Protein AF-0000000083105717 (afdb_homodimer)

Nearest PDB structures (foldseek):
  1i4d-assembly1_B  TM=2.251E-01  e=7.134E+00  Homo sapiens
  1i4d-assembly1_B  TM=2.251E-01  e=9.105E+00  Homo sapiens

Secondary structure (DSSP, 8-state):
-HHHHHHHHHHHHHHHHHH-HHHHHHHHHHHHHHHHHHHHHTTSSPPPPTTHHHHHHHHHHHHHHHHHHHHHHHHHHTTT---HHHHHHHHHHHHHHHHHHHHHHHHHHSPPPTTHHHHHHHHHHHHHHHHHHHHHHHHHHHHHHHHH-/-HHHHHHHHHHHHHHHHHH-HHHHHHHHHHHHHHHHHHHHHTTSSPPPPTTHHHHHHHHHHHHHHHHHHHHHHHHHHTTT---HHHHHHHHHHHHHHHHHHHHHHHHHHSPPPTTHHHHHHHHHHHHHHHHHHHHHHHHHHHHHHHHH-

pLDDT: mean 83.86, std 14.13, range [40.61, 95.86]

InterPro domains:
  IPR046716 Protein of unknown function DUF6608 [PF20312] (15-146)

Structure (mmCIF, N/CA/C/O backbone):
data_AF-0000000083105717-model_v1
#
loop_
_entity.id
_entity.type
_entity.pdbx_description
1 polymer 'Uncharacterized protein'
#
loop_
_atom_site.group_PDB
_atom_site.id
_atom_site.type_symbol
_atom_site.label_atom_id
_atom_site.label_alt_id
_atom_site.label_comp_id
_atom_site.label_asym_id
_atom_site.label_entity_id
_atom_site.label_seq_id
_atom_site.pdbx_PDB_ins_code
_atom_site.Cartn_x
_atom_site.Cartn_y
_atom_site.Cartn_z
_atom_site.occupancy
_atom_site.B_iso_or_equiv
_atom_site.auth_seq_id
_atom_site.auth_comp_id
_atom_site.auth_asym_id
_atom_site.auth_atom_id
_atom_site.pdbx_PDB_model_num
ATOM 1 N N . MET A 1 1 ? 2.786 10.386 30.952 1 41.55 1 MET A N 1
ATOM 2 C CA . MET A 1 1 ? 3.332 11.322 29.973 1 41.55 1 MET A CA 1
ATOM 3 C C . MET A 1 1 ? 3.579 10.629 28.637 1 41.55 1 MET A C 1
ATOM 5 O O . MET A 1 1 ? 3.303 11.196 27.579 1 41.55 1 MET A O 1
ATOM 9 N N . LYS A 1 2 ? 4.146 9.394 28.542 1 57.13 2 LYS A N 1
ATOM 10 C CA . LYS A 1 2 ? 4.446 8.641 27.328 1 57.13 2 LYS A CA 1
ATOM 11 C C . LYS A 1 2 ? 3.166 8.204 26.621 1 57.13 2 LYS A C 1
ATOM 13 O O . LYS A 1 2 ? 3.098 8.207 25.39 1 57.13 2 LYS A O 1
ATOM 18 N N . THR A 1 3 ? 2.146 7.853 27.347 1 52.1 3 THR A N 1
ATOM 19 C CA . THR A 1 3 ? 0.88 7.398 26.783 1 52.1 3 THR A CA 1
ATOM 20 C C . THR A 1 3 ? 0.18 8.532 26.039 1 52.1 3 THR A C 1
ATOM 22 O O . THR A 1 3 ? -0.47 8.302 25.016 1 52.1 3 THR A O 1
ATOM 25 N N . ASN A 1 4 ? 0.373 9.703 26.508 1 50.95 4 ASN A N 1
ATOM 26 C CA . ASN A 1 4 ? -0.272 10.863 25.902 1 50.95 4 ASN A CA 1
ATOM 27 C C . ASN A 1 4 ? 0.374 11.232 24.57 1 50.95 4 ASN A C 1
ATOM 29 O O . ASN A 1 4 ? -0.315 11.635 23.632 1 50.95 4 ASN A O 1
ATOM 33 N N . LYS A 1 5 ? 1.662 11.149 24.42 1 54.7 5 LYS A N 1
ATOM 34 C CA . LYS A 1 5 ? 2.363 11.451 23.175 1 54.7 5 LYS A CA 1
ATOM 35 C C . LYS A 1 5 ? 2.027 10.429 22.093 1 54.7 5 LYS A C 1
ATOM 37 O O . LYS A 1 5 ? 1.848 10.788 20.927 1 54.7 5 LYS A O 1
ATOM 42 N N . PHE A 1 6 ? 1.885 9.194 22.601 1 50.51 6 PHE A N 1
ATOM 43 C CA . PHE A 1 6 ? 1.488 8.145 21.668 1 50.51 6 PHE A CA 1
ATOM 44 C C . PHE A 1 6 ? 0.062 8.368 21.178 1 50.51 6 PHE A C 1
ATOM 46 O O . PHE A 1 6 ? -0.229 8.179 19.995 1 50.51 6 PHE A O 1
ATOM 53 N N . LYS A 1 7 ? -0.757 8.709 22.053 1 51.75 7 LYS A N 1
ATOM 54 C CA . LYS A 1 7 ? -2.147 9.003 21.72 1 51.75 7 LYS A CA 1
ATOM 55 C C . LYS A 1 7 ? -2.246 10.203 20.783 1 51.75 7 LYS A C 1
ATOM 57 O O . LYS A 1 7 ? -3.037 10.195 19.837 1 51.75 7 LYS A O 1
ATOM 62 N N . GLY A 1 8 ? -1.427 11.139 21.018 1 49.29 8 GLY A N 1
ATOM 63 C CA . GLY A 1 8 ? -1.399 12.301 20.144 1 49.29 8 GLY A CA 1
ATOM 64 C C . GLY A 1 8 ? -0.922 11.981 18.74 1 49.29 8 GLY A C 1
ATOM 65 O O . GLY A 1 8 ? -1.483 12.476 17.761 1 49.29 8 GLY A O 1
ATOM 66 N N . LYS A 1 9 ? 0.076 11.23 18.685 1 53.67 9 LYS A N 1
ATOM 67 C CA . LYS A 1 9 ? 0.629 10.82 17.397 1 53.67 9 LYS A CA 1
ATOM 68 C C . LYS A 1 9 ? -0.365 9.962 16.62 1 53.67 9 LYS A C 1
ATOM 70 O O . LYS A 1 9 ? -0.522 10.127 15.409 1 53.67 9 LYS A O 1
ATOM 75 N N . VAL A 1 10 ? -1.046 9.032 17.253 1 47.99 10 VAL A N 1
ATOM 76 C CA . VAL A 1 10 ? -2.095 8.216 16.651 1 47.99 10 VAL A CA 1
ATOM 77 C C . VAL A 1 10 ? -3.256 9.107 16.213 1 47.99 10 VAL A C 1
ATOM 79 O O . VAL A 1 10 ? -3.814 8.922 15.129 1 47.99 10 VAL A O 1
ATOM 82 N N . GLU A 1 11 ? -3.568 9.984 17.038 1 50.38 11 GLU A N 1
ATOM 83 C CA . GLU A 1 11 ? -4.648 10.906 16.702 1 50.38 11 GLU A CA 1
ATOM 84 C C . GLU A 1 11 ? -4.285 11.766 15.495 1 50.38 11 GLU A C 1
ATOM 86 O O . GLU A 1 11 ? -5.118 11.992 14.614 1 50.38 11 GLU A O 1
ATOM 91 N N . LYS A 1 12 ? -3.132 12.336 15.446 1 52.56 12 LYS A N 1
ATOM 92 C CA . LYS A 1 12 ? -2.687 13.123 14.3 1 52.56 12 LYS A CA 1
ATOM 93 C C . LYS A 1 12 ? -2.583 12.259 13.046 1 52.56 12 LYS A C 1
ATOM 95 O O . LYS A 1 12 ? -2.973 12.685 11.958 1 52.56 12 LYS A O 1
ATOM 100 N N . LEU A 1 13 ? -2.17 11.103 13.251 1 49.97 13 LEU A N 1
ATOM 101 C CA . LEU A 1 13 ? -2.121 10.133 12.162 1 49.97 13 LEU A CA 1
ATOM 102 C C . LEU A 1 13 ? -3.521 9.839 11.633 1 49.97 13 LEU A C 1
ATOM 104 O O . LEU A 1 13 ? -3.738 9.813 10.419 1 49.97 13 LEU A O 1
ATOM 108 N N . TYR A 1 14 ? -4.372 9.544 12.557 1 45.83 14 TYR A N 1
ATOM 109 C CA . TYR A 1 14 ? -5.771 9.289 12.233 1 45.83 14 TYR A CA 1
ATOM 110 C C . TYR A 1 14 ? -6.379 10.464 11.476 1 45.83 14 TYR A C 1
ATOM 112 O O . TYR A 1 14 ? -7.075 10.272 10.476 1 45.83 14 TYR A O 1
ATOM 120 N N . SER A 1 15 ? -6.195 11.639 11.964 1 50.68 15 SER A N 1
ATOM 121 C CA . SER A 1 15 ? -6.742 12.816 11.296 1 50.68 15 SER A CA 1
ATOM 122 C C . SER A 1 15 ? -6.176 12.966 9.888 1 50.68 15 SER A C 1
ATOM 124 O O . SER A 1 15 ? -6.903 13.313 8.955 1 50.68 15 SER A O 1
ATOM 126 N N . LYS A 1 16 ? -4.933 12.727 9.791 1 51.04 16 LYS A N 1
ATOM 127 C CA . LYS A 1 16 ? -4.251 12.855 8.507 1 51.04 16 LYS A CA 1
ATOM 128 C C . LYS A 1 16 ? -4.687 11.757 7.541 1 51.04 16 LYS A C 1
ATOM 130 O O . LYS A 1 16 ? -4.901 12.015 6.355 1 51.04 16 LYS A O 1
ATOM 135 N N . ILE A 1 17 ? -4.807 10.54 8.099 1 49.74 17 ILE A N 1
ATOM 136 C CA . ILE A 1 17 ? -5.286 9.394 7.333 1 49.74 17 ILE A CA 1
ATOM 137 C C . ILE A 1 17 ? -6.669 9.698 6.762 1 49.74 17 ILE A C 1
ATOM 139 O O . ILE A 1 17 ? -6.931 9.44 5.585 1 49.74 17 ILE A O 1
ATOM 143 N N . LEU A 1 18 ? -7.489 10.244 7.661 1 51.11 18 LEU A N 1
ATOM 144 C CA . LEU A 1 18 ? -8.871 10.477 7.256 1 51.11 18 LEU A CA 1
ATOM 145 C C . LEU A 1 18 ? -8.963 11.653 6.289 1 51.11 18 LEU A C 1
ATOM 147 O O . LEU A 1 18 ? -9.831 11.677 5.415 1 51.11 18 LEU A O 1
ATOM 151 N N . SER A 1 19 ? -7.936 12.501 6.477 1 59.55 19 SER A N 1
ATOM 152 C CA . SER A 1 19 ? -8.092 13.667 5.614 1 59.55 19 SER A CA 1
ATOM 153 C C . SER A 1 19 ? -7.597 13.379 4.201 1 59.55 19 SER A C 1
ATOM 155 O O . SER A 1 19 ? -8.084 13.969 3.234 1 59.55 19 SER A O 1
ATOM 157 N N . ASN A 1 20 ? -6.819 12.259 4.038 1 78.21 20 ASN A N 1
ATOM 158 C CA . ASN A 1 20 ? -6.452 11.924 2.666 1 78.21 20 ASN A CA 1
ATOM 159 C C . ASN A 1 20 ? -6.864 10.5 2.307 1 78.21 20 ASN A C 1
ATOM 161 O O . ASN A 1 20 ? -6.176 9.541 2.662 1 78.21 20 ASN A O 1
ATOM 165 N N . LYS A 1 21 ? -7.956 10.319 1.753 1 81.99 21 LYS A N 1
ATOM 166 C CA . LYS A 1 21 ? -8.618 9.061 1.42 1 81.99 21 LYS A CA 1
ATOM 167 C C . LYS A 1 21 ? -7.692 8.148 0.622 1 81.99 21 LYS A C 1
ATOM 169 O O . LYS A 1 21 ? -7.666 6.935 0.844 1 81.99 21 LYS A O 1
ATOM 174 N N . LEU A 1 22 ? -6.927 8.722 -0.198 1 86.76 22 LEU A N 1
ATOM 175 C CA . LEU A 1 22 ? -6.002 7.93 -1.001 1 86.76 22 LEU A CA 1
ATOM 176 C C . LEU A 1 22 ? -4.902 7.33 -0.131 1 86.76 22 LEU A C 1
ATOM 178 O O . LEU A 1 22 ? -4.498 6.184 -0.337 1 86.76 22 LEU A O 1
ATOM 182 N N . ILE A 1 23 ? -4.486 8.066 0.837 1 88.49 23 ILE A N 1
ATOM 183 C CA . ILE A 1 23 ? -3.467 7.592 1.768 1 88.49 23 ILE A CA 1
ATOM 184 C C . ILE A 1 23 ? -4.017 6.427 2.586 1 88.49 23 ILE A C 1
ATOM 186 O O . ILE A 1 23 ? -3.325 5.428 2.8 1 88.49 23 ILE A O 1
ATOM 190 N N . THR A 1 24 ? -5.235 6.533 2.975 1 88.08 24 THR A N 1
ATOM 191 C CA . THR A 1 24 ? -5.859 5.468 3.753 1 88.08 24 THR A CA 1
ATOM 192 C C . THR A 1 24 ? -5.948 4.182 2.936 1 88.08 24 THR A C 1
ATOM 194 O O . THR A 1 24 ? -5.697 3.092 3.454 1 88.08 24 THR A O 1
ATOM 197 N N . VAL A 1 25 ? -6.229 4.334 1.703 1 93.45 25 VAL A N 1
ATOM 198 C CA . VAL A 1 25 ? -6.29 3.18 0.813 1 93.45 25 VAL A CA 1
ATOM 199 C C . VAL A 1 25 ? -4.921 2.508 0.744 1 93.45 25 VAL A C 1
ATOM 201 O O . VAL A 1 25 ? -4.819 1.282 0.833 1 93.45 25 VAL A O 1
ATOM 204 N N . CYS A 1 26 ? -3.942 3.27 0.645 1 93.58 26 CYS A N 1
ATOM 205 C CA . CYS A 1 26 ? -2.59 2.734 0.536 1 93.58 26 CYS A CA 1
ATOM 206 C C . CYS A 1 26 ? -2.186 2.01 1.814 1 93.58 26 CYS A C 1
ATOM 208 O O . CYS A 1 26 ? -1.559 0.95 1.761 1 93.58 26 CYS A O 1
ATOM 210 N N . ILE A 1 27 ? -2.525 2.581 2.917 1 91.51 27 ILE A N 1
ATOM 211 C CA . ILE A 1 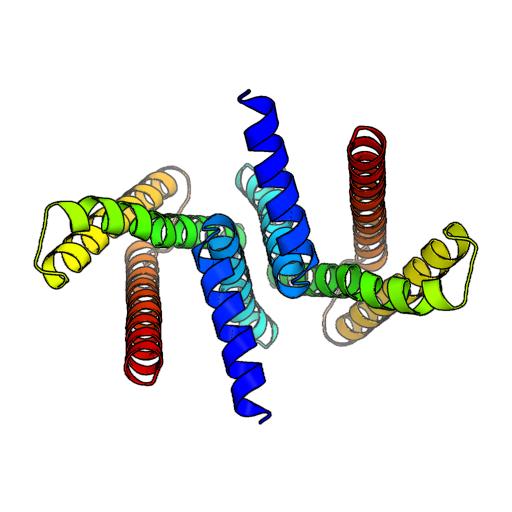27 ? -2.191 1.976 4.202 1 91.51 27 ILE A CA 1
ATOM 212 C C . ILE A 1 27 ? -2.902 0.632 4.34 1 91.51 27 ILE A C 1
ATOM 214 O O . ILE A 1 27 ? -2.277 -0.377 4.675 1 91.51 27 ILE A O 1
ATOM 218 N N . LEU A 1 28 ? -4.168 0.617 4.039 1 91.83 28 LEU A N 1
ATOM 219 C CA . LEU A 1 28 ? -4.932 -0.623 4.13 1 91.83 28 LEU A CA 1
ATOM 220 C C . LEU A 1 28 ? -4.389 -1.669 3.163 1 91.83 28 LEU A C 1
ATOM 222 O O . LEU A 1 28 ? -4.215 -2.832 3.533 1 91.83 28 LEU A O 1
ATOM 226 N N . PHE A 1 29 ? -4.127 -1.19 1.988 1 95.33 29 PHE A N 1
ATOM 227 C CA . PHE A 1 29 ? -3.592 -2.08 0.965 1 95.33 29 PHE A CA 1
ATOM 228 C C . PHE A 1 29 ? -2.294 -2.726 1.434 1 95.33 29 PHE A C 1
ATOM 230 O O . PHE A 1 29 ? -2.113 -3.938 1.295 1 95.33 29 PHE A O 1
ATOM 237 N N . THR A 1 30 ? -1.435 -1.968 2.001 1 95.38 30 THR A N 1
ATOM 238 C CA . THR A 1 30 ? -0.143 -2.463 2.461 1 95.38 30 THR A CA 1
ATOM 239 C C . THR A 1 30 ? -0.321 -3.461 3.602 1 95.38 30 THR A C 1
ATOM 241 O O . THR A 1 30 ? 0.218 -4.568 3.556 1 95.38 30 THR A O 1
ATOM 244 N N . ILE A 1 31 ? -1.072 -3.107 4.613 1 93.35 31 ILE A N 1
ATOM 245 C CA . ILE A 1 31 ? -1.246 -3.935 5.801 1 93.35 31 ILE A CA 1
ATOM 246 C C . ILE A 1 31 ? -1.842 -5.285 5.406 1 93.35 31 ILE A C 1
ATOM 248 O O . ILE A 1 31 ? -1.313 -6.336 5.776 1 93.35 31 ILE A O 1
ATOM 252 N N . PHE A 1 32 ? -2.84 -5.272 4.583 1 92.14 32 PHE A N 1
ATOM 253 C CA . PHE A 1 32 ? -3.538 -6.515 4.278 1 92.14 32 PHE A CA 1
ATOM 254 C C . PHE A 1 32 ? -2.743 -7.353 3.284 1 92.14 32 PHE A C 1
ATOM 256 O O . PHE A 1 32 ? -2.809 -8.584 3.31 1 92.14 32 PHE A O 1
ATOM 263 N N . THR A 1 33 ? -2.01 -6.685 2.411 1 95.47 33 THR A N 1
ATOM 264 C CA . THR A 1 33 ? -1.131 -7.436 1.522 1 95.47 33 THR A CA 1
ATOM 265 C C . THR A 1 33 ? -0.052 -8.165 2.318 1 95.47 33 THR A C 1
ATOM 267 O O . THR A 1 33 ? 0.229 -9.338 2.063 1 95.47 33 THR A O 1
ATOM 270 N N . LEU A 1 34 ? 0.499 -7.512 3.32 1 94.98 34 LEU A N 1
ATOM 271 C CA . LEU A 1 34 ? 1.533 -8.137 4.137 1 94.98 34 LEU A CA 1
ATOM 272 C C . LEU A 1 34 ? 0.943 -9.233 5.017 1 94.98 34 LEU A C 1
ATOM 274 O O . LEU A 1 34 ? 1.59 -10.254 5.262 1 94.98 34 LEU A O 1
ATOM 278 N N . LEU A 1 35 ? -0.287 -9.073 5.503 1 92.73 35 LEU A N 1
ATOM 279 C CA . LEU A 1 35 ? -0.965 -10.068 6.328 1 92.73 35 LEU A CA 1
ATOM 280 C C . LEU A 1 35 ? -1.251 -11.334 5.527 1 92.73 35 LEU A C 1
ATOM 282 O O . LEU A 1 35 ? -1.37 -12.421 6.098 1 92.73 35 LEU A O 1
ATOM 286 N N . ASP A 1 36 ? -1.351 -11.157 4.27 1 92.98 36 ASP A N 1
ATOM 287 C CA . ASP A 1 36 ? -1.568 -12.29 3.376 1 92.98 36 ASP A CA 1
ATOM 288 C C . ASP A 1 36 ? -0.242 -12.903 2.933 1 92.98 36 ASP A C 1
ATOM 290 O O . ASP A 1 36 ? -0.091 -14.126 2.919 1 92.98 36 ASP A O 1
ATOM 294 N N . THR A 1 37 ? 0.772 -12.135 2.718 1 94.36 37 THR A N 1
ATOM 295 C CA . THR A 1 37 ? 2.054 -12.522 2.141 1 94.36 37 THR A CA 1
ATOM 296 C C . THR A 1 37 ? 2.902 -13.275 3.162 1 94.36 37 THR A C 1
ATOM 298 O O . THR A 1 37 ? 3.44 -14.343 2.863 1 94.36 37 THR A O 1
ATOM 301 N N . ILE A 1 38 ? 2.955 -12.81 4.348 1 93.11 38 ILE A N 1
ATOM 302 C CA . ILE A 1 38 ? 3.879 -13.328 5.352 1 93.11 38 ILE A CA 1
ATOM 303 C C . ILE A 1 38 ? 3.476 -14.748 5.74 1 93.11 38 ILE A C 1
ATOM 305 O O . ILE A 1 38 ? 4.302 -15.664 5.713 1 93.11 38 ILE A O 1
ATOM 309 N N . PRO A 1 39 ? 2.203 -15.043 6.015 1 93.3 39 PRO A N 1
ATOM 310 C CA . PRO A 1 39 ? 1.839 -16.423 6.345 1 93.3 39 PRO A CA 1
ATOM 311 C C . PRO A 1 39 ? 2.091 -17.391 5.191 1 93.3 39 PRO A C 1
ATOM 313 O O . PRO A 1 39 ? 2.43 -18.555 5.42 1 93.3 39 PRO A O 1
ATOM 316 N N . ILE A 1 40 ? 1.903 -16.945 3.976 1 92.54 40 ILE A N 1
ATOM 317 C CA . ILE A 1 40 ? 2.148 -17.797 2.818 1 92.54 40 ILE A CA 1
ATOM 318 C C . ILE A 1 40 ? 3.637 -18.125 2.723 1 92.54 40 ILE A C 1
ATOM 320 O O . ILE A 1 40 ? 4.012 -19.28 2.512 1 92.54 40 ILE A O 1
ATOM 324 N N . LEU A 1 41 ? 4.491 -17.198 2.949 1 90.78 41 LEU A N 1
ATOM 325 C CA . LEU A 1 41 ? 5.933 -17.41 2.889 1 90.78 41 LEU A CA 1
ATOM 326 C C . LEU A 1 41 ? 6.398 -18.308 4.031 1 90.78 41 LEU A C 1
ATOM 328 O O . LEU A 1 41 ? 7.369 -19.054 3.884 1 90.78 41 LEU A O 1
ATOM 332 N N . LEU A 1 42 ? 5.683 -18.279 5.12 1 91.51 42 LEU A N 1
ATOM 333 C CA . LEU A 1 42 ? 6.017 -19.11 6.271 1 91.51 42 LEU A CA 1
ATOM 334 C C . LEU A 1 42 ? 5.438 -20.513 6.115 1 91.51 42 LEU A C 1
ATOM 336 O O . LEU A 1 42 ? 5.649 -21.375 6.97 1 91.51 42 LEU A O 1
ATOM 340 N N . GLY A 1 43 ? 4.643 -20.754 5.099 1 90.8 43 GLY A N 1
ATOM 341 C CA . GLY A 1 43 ? 4.081 -22.068 4.831 1 90.8 43 GLY A CA 1
ATOM 342 C C . GLY A 1 43 ? 2.782 -22.323 5.571 1 90.8 43 GLY A C 1
ATOM 343 O O . GLY A 1 43 ? 2.316 -23.462 5.644 1 90.8 43 GLY A O 1
ATOM 344 N N . LEU A 1 44 ? 2.19 -21.31 6.159 1 91.92 44 LEU A N 1
ATOM 345 C CA . LEU A 1 44 ? 0.963 -21.459 6.934 1 91.92 44 LEU A CA 1
ATOM 346 C C . LEU A 1 44 ? -0.254 -21.525 6.018 1 91.92 44 LEU A C 1
ATOM 348 O O . LEU A 1 44 ? -1.271 -22.128 6.372 1 91.92 44 LEU A O 1
ATOM 352 N N . TRP A 1 45 ? -0.205 -20.857 4.877 1 90.56 45 TRP A N 1
ATOM 353 C CA . TRP A 1 45 ? -1.259 -20.842 3.867 1 90.56 45 TRP A CA 1
ATOM 354 C C . TRP A 1 45 ? -0.707 -21.227 2.499 1 90.56 45 TRP A C 1
ATOM 356 O O . TRP A 1 45 ? 0.458 -20.961 2.195 1 90.56 45 TRP A O 1
ATOM 366 N N . PRO A 1 46 ? -1.539 -21.873 1.73 1 90.6 46 PRO A N 1
ATOM 367 C CA . PRO A 1 46 ? -1.074 -22.235 0.389 1 90.6 46 PRO A CA 1
ATOM 368 C C . PRO A 1 46 ? -0.924 -21.024 -0.529 1 90.6 46 PRO A C 1
ATOM 370 O O . PRO A 1 46 ? -1.725 -20.088 -0.459 1 90.6 46 PRO A O 1
ATOM 373 N N . ALA A 1 47 ? 0.055 -21.117 -1.405 1 90.54 47 ALA A N 1
ATOM 374 C CA . ALA A 1 47 ? 0.253 -20.097 -2.431 1 90.54 47 ALA A CA 1
ATOM 375 C C . ALA A 1 47 ? -0.786 -20.225 -3.541 1 90.54 47 ALA A C 1
ATOM 377 O O . ALA A 1 47 ? -1.175 -21.336 -3.91 1 90.54 47 ALA A O 1
ATOM 378 N N . LYS A 1 48 ? -1.154 -19.057 -4.022 1 86.26 48 LYS A N 1
ATOM 379 C CA . LYS A 1 48 ? -2.06 -19.066 -5.167 1 86.26 48 LYS A CA 1
ATOM 380 C C . LYS A 1 48 ? -1.311 -19.385 -6.458 1 86.26 48 LYS A C 1
ATOM 382 O O . LYS A 1 48 ? -0.119 -19.095 -6.578 1 86.26 48 LYS A O 1
ATOM 387 N N . THR A 1 49 ? -2.012 -19.97 -7.397 1 85.86 49 THR A N 1
ATOM 388 C CA . THR A 1 49 ? -1.368 -20.465 -8.608 1 85.86 49 THR A CA 1
ATOM 389 C C . THR A 1 49 ? -1.619 -19.519 -9.779 1 85.86 49 THR A C 1
ATOM 391 O O . THR A 1 49 ? -2.607 -18.781 -9.787 1 85.86 49 THR A O 1
ATOM 394 N N . GLY A 1 50 ? -0.667 -19.476 -10.714 1 86.51 50 GLY A N 1
ATOM 395 C CA . GLY A 1 50 ? -0.844 -18.736 -11.953 1 86.51 50 GLY A CA 1
ATOM 396 C C . GLY A 1 50 ? -0.99 -17.241 -11.74 1 86.51 50 GLY A C 1
ATOM 397 O O . GLY A 1 50 ? -0.174 -16.624 -11.052 1 86.51 50 GLY A O 1
ATOM 398 N N . ILE A 1 51 ? -2.072 -16.636 -12.298 1 88.83 51 ILE A N 1
ATOM 399 C CA . ILE A 1 51 ? -2.296 -15.197 -12.221 1 88.83 51 ILE A CA 1
ATOM 400 C C . ILE A 1 51 ? -3.062 -14.862 -10.943 1 88.83 51 ILE A C 1
ATOM 402 O O . ILE A 1 51 ? -3.311 -13.69 -10.651 1 88.83 51 ILE A O 1
ATOM 406 N N . GLY A 1 52 ? -3.339 -15.89 -10.084 1 88.61 52 GLY A N 1
ATOM 407 C CA . GLY A 1 52 ? -4.147 -15.766 -8.882 1 88.61 52 GLY A CA 1
ATOM 408 C C . GLY A 1 52 ? -3.665 -14.672 -7.949 1 88.61 52 GLY A C 1
ATOM 409 O O . GLY A 1 52 ? -4.45 -13.823 -7.52 1 88.61 52 GLY A O 1
ATOM 410 N N . PRO A 1 53 ? -2.359 -14.659 -7.63 1 92.18 53 PRO A N 1
ATOM 411 C CA . PRO A 1 53 ? -1.851 -13.619 -6.731 1 92.18 53 PRO A CA 1
ATOM 412 C C . PRO A 1 53 ? -2.092 -12.209 -7.265 1 92.18 53 PRO A C 1
ATOM 414 O O . PRO A 1 53 ? -2.396 -11.296 -6.493 1 92.18 53 PRO A O 1
ATOM 417 N N . TYR A 1 54 ? -2.017 -12.034 -8.513 1 92.62 54 TYR A N 1
ATOM 418 C CA . TYR A 1 54 ? -2.154 -10.721 -9.135 1 92.62 54 TYR A CA 1
ATOM 419 C C . TYR A 1 54 ? -3.615 -10.292 -9.186 1 92.62 54 TYR A C 1
ATOM 421 O O . TYR A 1 54 ? -3.93 -9.116 -8.985 1 92.62 54 TYR A O 1
ATOM 429 N N . VAL A 1 55 ? -4.47 -11.245 -9.423 1 88.91 55 VAL A N 1
ATOM 430 C CA . VAL A 1 55 ? -5.9 -10.961 -9.363 1 88.91 55 VAL A CA 1
ATOM 431 C C . VAL A 1 55 ? -6.284 -10.537 -7.947 1 88.91 55 VAL A C 1
ATOM 433 O O . VAL A 1 55 ? -7.026 -9.569 -7.762 1 88.91 55 VAL A O 1
ATOM 436 N N . HIS A 1 56 ? -5.738 -11.256 -6.96 1 90.63 56 HIS A N 1
ATOM 437 C CA . HIS A 1 56 ? -6.017 -10.945 -5.563 1 90.63 56 HIS A CA 1
ATOM 438 C C . HIS A 1 56 ? -5.469 -9.573 -5.183 1 90.63 56 HIS A C 1
ATOM 440 O O . HIS A 1 56 ? -6.123 -8.816 -4.462 1 90.63 56 HIS A O 1
ATOM 446 N N . LEU A 1 57 ? -4.341 -9.218 -5.673 1 94.25 57 LEU A N 1
ATOM 447 C CA . LEU A 1 57 ? -3.751 -7.917 -5.377 1 94.25 57 LEU A CA 1
ATOM 448 C C . LEU A 1 57 ? -4.603 -6.79 -5.951 1 94.25 57 LEU A C 1
ATOM 450 O O . LEU A 1 57 ? -4.898 -5.815 -5.257 1 94.25 57 LEU A O 1
ATOM 454 N N . LEU A 1 58 ? -4.962 -6.855 -7.184 1 93.55 58 LEU A N 1
ATOM 455 C CA . LEU A 1 58 ? -5.802 -5.829 -7.791 1 93.55 58 LEU A CA 1
ATOM 456 C C . LEU A 1 58 ? -7.152 -5.745 -7.087 1 93.55 58 LEU A C 1
ATOM 458 O O . LEU A 1 58 ? -7.649 -4.649 -6.817 1 93.55 58 LEU A O 1
ATOM 462 N N . SER A 1 59 ? -7.712 -6.89 -6.796 1 92.43 59 SER A N 1
ATOM 463 C CA . SER A 1 59 ? -9 -6.936 -6.111 1 92.43 59 SER A CA 1
ATOM 464 C C . SER A 1 59 ? -8.914 -6.296 -4.729 1 92.43 59 SER A C 1
ATOM 466 O O . SER A 1 59 ? -9.844 -5.612 -4.298 1 92.43 59 SER A O 1
ATOM 468 N N . ARG A 1 60 ? -7.841 -6.556 -4.019 1 93.96 60 ARG A N 1
ATOM 469 C CA . ARG A 1 60 ? -7.629 -5.951 -2.708 1 93.96 60 ARG A CA 1
ATOM 470 C C . ARG A 1 60 ? -7.578 -4.43 -2.809 1 93.96 60 ARG A C 1
ATOM 472 O O . ARG A 1 60 ? -8.158 -3.728 -1.979 1 93.96 60 ARG A O 1
ATOM 479 N N . PHE A 1 61 ? -6.894 -3.912 -3.794 1 95.86 61 PHE A N 1
ATOM 480 C CA . PHE A 1 61 ? -6.824 -2.47 -4 1 95.86 61 PHE A CA 1
ATOM 481 C C . PHE A 1 61 ? -8.206 -1.897 -4.288 1 95.86 61 PHE A C 1
ATOM 483 O O . PHE A 1 61 ? -8.588 -0.87 -3.724 1 95.86 61 PHE A O 1
ATOM 490 N N . ILE A 1 62 ? -8.944 -2.537 -5.181 1 94.7 62 ILE A N 1
ATOM 491 C CA . ILE A 1 62 ? -10.283 -2.093 -5.555 1 94.7 62 ILE A CA 1
ATOM 492 C C . ILE A 1 62 ? -11.203 -2.146 -4.338 1 94.7 62 ILE A C 1
ATOM 494 O O . ILE A 1 62 ? -11.967 -1.211 -4.088 1 94.7 62 ILE A O 1
ATOM 498 N N . LEU A 1 63 ? -11.109 -3.267 -3.575 1 94.41 63 LEU A N 1
ATOM 499 C CA . LEU A 1 63 ? -11.916 -3.428 -2.371 1 94.41 63 LEU A CA 1
ATOM 500 C C . LEU A 1 63 ? -11.672 -2.281 -1.396 1 94.41 63 LEU A C 1
ATOM 502 O O . LEU A 1 63 ? -12.621 -1.67 -0.9 1 94.41 63 LEU A O 1
ATOM 506 N N . HIS A 1 64 ? -10.433 -1.933 -1.162 1 94.63 64 HIS A N 1
ATOM 507 C CA . HIS A 1 64 ? -10.114 -0.866 -0.22 1 94.63 64 HIS A CA 1
ATOM 508 C C . HIS A 1 64 ? -10.547 0.493 -0.759 1 94.63 64 HIS A C 1
ATOM 510 O O . HIS A 1 64 ? -10.988 1.356 0.003 1 94.63 64 HIS A O 1
ATOM 516 N N . SER A 1 65 ? -10.428 0.694 -2.049 1 94.81 65 SER A N 1
ATOM 517 C CA . SER A 1 65 ? -10.874 1.936 -2.672 1 94.81 65 SER A CA 1
ATOM 518 C C . SER A 1 65 ? -12.381 2.12 -2.52 1 94.81 65 SER A C 1
ATOM 520 O O . SER A 1 65 ? -12.847 3.206 -2.169 1 94.81 65 SER A O 1
ATOM 522 N N . ILE A 1 66 ? -13.127 1.058 -2.754 1 95.13 66 ILE A N 1
ATOM 523 C CA . ILE A 1 66 ? -14.581 1.115 -2.644 1 95.13 66 ILE A CA 1
ATOM 524 C C . ILE A 1 66 ? -14.98 1.33 -1.185 1 95.13 66 ILE A C 1
ATOM 526 O O . ILE A 1 66 ? -15.867 2.134 -0.89 1 95.13 66 ILE A O 1
ATOM 530 N N . LEU A 1 67 ?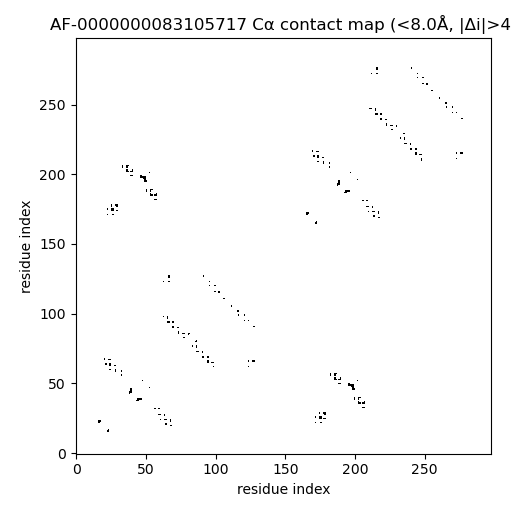 -14.336 0.597 -0.273 1 94.32 67 LEU A N 1
ATOM 531 C CA . LEU A 1 67 ? -14.589 0.732 1.158 1 94.32 67 LEU A CA 1
ATOM 532 C C . LEU A 1 67 ? -14.408 2.178 1.608 1 94.32 67 LEU A C 1
ATOM 534 O O . LEU A 1 67 ? -15.293 2.749 2.248 1 94.32 67 LEU A O 1
ATOM 538 N N . ILE A 1 68 ? -13.342 2.83 1.213 1 92.9 68 ILE A N 1
ATOM 539 C CA . ILE A 1 68 ? -13.029 4.19 1.638 1 92.9 68 ILE A CA 1
ATOM 540 C C . ILE A 1 68 ? -13.932 5.18 0.905 1 92.9 68 ILE A C 1
ATOM 542 O O . ILE A 1 68 ? -14.338 6.197 1.473 1 92.9 68 ILE A O 1
ATOM 546 N N . SER A 1 69 ? -14.227 4.921 -0.38 1 91.43 69 SER A N 1
ATOM 547 C CA . SER A 1 69 ? -15.182 5.756 -1.101 1 91.43 69 SER A CA 1
ATOM 548 C C . SER A 1 69 ? -16.544 5.756 -0.416 1 91.43 69 SER A C 1
ATOM 550 O O . SER A 1 69 ? -17.302 6.721 -0.529 1 91.43 69 SER A O 1
ATOM 552 N N . GLY A 1 70 ? -16.868 4.673 0.227 1 91.86 70 GLY A N 1
ATOM 553 C CA . GLY A 1 70 ? -18.097 4.594 0.999 1 91.86 70 GLY A CA 1
ATOM 554 C C . GLY A 1 70 ? -18.23 5.704 2.025 1 91.86 70 GLY A C 1
ATOM 555 O O . GLY A 1 70 ? -19.341 6.127 2.349 1 91.86 70 GLY A O 1
ATOM 556 N N . LEU A 1 71 ? -17.129 6.175 2.473 1 87.44 71 LEU A N 1
ATOM 557 C CA . LEU A 1 71 ? -17.171 7.279 3.426 1 87.44 71 LEU A CA 1
ATOM 558 C C . LEU A 1 71 ? -17.749 8.534 2.779 1 87.44 71 LEU A C 1
ATOM 560 O O . LEU A 1 71 ? -18.419 9.328 3.444 1 87.44 71 LEU A O 1
ATOM 564 N N . PHE A 1 72 ? -17.488 8.658 1.484 1 86.28 72 PHE A N 1
ATOM 565 C CA . PHE A 1 72 ? -18.088 9.772 0.759 1 86.28 72 PHE A CA 1
ATOM 566 C C . PHE A 1 72 ? -19.604 9.63 0.706 1 86.28 72 PHE A C 1
ATOM 568 O O . PHE A 1 72 ? -20.332 10.59 0.967 1 86.28 72 PHE A O 1
ATOM 575 N N . ILE A 1 73 ? -19.996 8.453 0.385 1 90.27 73 ILE A N 1
ATOM 576 C CA . ILE A 1 73 ? -21.426 8.171 0.333 1 90.27 73 ILE A CA 1
ATOM 577 C C . ILE A 1 73 ? -22.047 8.403 1.709 1 90.27 73 ILE A C 1
ATOM 579 O O . ILE A 1 73 ? -23.11 9.019 1.821 1 90.27 73 ILE A O 1
ATOM 583 N N . PHE A 1 74 ? -21.377 7.939 2.699 1 89.18 74 PHE A N 1
ATOM 584 C CA . PHE A 1 74 ? -21.829 8.117 4.073 1 89.18 74 PHE A CA 1
ATOM 585 C C . PHE A 1 74 ? -22.012 9.595 4.395 1 89.18 74 PHE A C 1
ATOM 587 O O . PHE A 1 74 ? -23.04 9.992 4.949 1 89.18 74 PHE A O 1
ATOM 594 N N . ASP A 1 75 ? -21.076 10.395 3.972 1 87.23 75 ASP A N 1
ATOM 595 C CA . ASP A 1 75 ? -21.101 11.827 4.253 1 87.23 75 ASP A CA 1
ATOM 596 C C . ASP A 1 75 ? -22.254 12.511 3.522 1 87.23 75 ASP A C 1
ATOM 598 O O . ASP A 1 75 ? -22.882 13.426 4.059 1 87.23 75 ASP A O 1
ATOM 602 N N . ILE A 1 76 ? -22.483 12.061 2.34 1 91.3 76 ILE A N 1
ATOM 603 C CA . ILE A 1 76 ? -23.576 12.624 1.554 1 91.3 76 ILE A CA 1
ATOM 604 C C . ILE A 1 76 ? -24.913 12.26 2.194 1 91.3 76 ILE A C 1
ATOM 606 O O . ILE A 1 76 ? -25.785 13.117 2.356 1 91.3 76 ILE A O 1
ATOM 610 N N . LEU A 1 77 ? -25.096 11.063 2.68 1 92.1 77 LEU A N 1
ATOM 611 C CA . LEU A 1 77 ? -26.355 10.555 3.213 1 92.1 77 LEU A CA 1
ATOM 612 C C . LEU A 1 77 ? -26.639 11.144 4.591 1 92.1 77 LEU A C 1
ATOM 614 O O . LEU A 1 77 ? -27.799 11.344 4.959 1 92.1 77 LEU A O 1
ATOM 618 N N . ARG A 1 78 ? -25.604 11.374 5.231 1 90.96 78 ARG A N 1
ATOM 619 C CA . ARG A 1 78 ? -25.767 11.865 6.595 1 90.96 78 ARG A CA 1
ATOM 620 C C . ARG A 1 78 ? -26.41 13.248 6.605 1 90.96 78 ARG A C 1
ATOM 622 O O . ARG A 1 78 ? -26.918 13.695 7.636 1 90.96 78 ARG A O 1
ATOM 629 N N . LYS A 1 79 ? -26.352 13.91 5.527 1 91.95 79 LYS A N 1
ATOM 630 C CA . LYS A 1 79 ? -26.957 15.234 5.413 1 91.95 79 LYS A CA 1
ATOM 631 C C . LYS A 1 79 ? -28.478 15.139 5.342 1 91.95 79 LYS A C 1
ATOM 633 O O . LYS A 1 79 ? -29.182 16.087 5.697 1 91.95 79 LYS A O 1
ATOM 638 N N . THR A 1 80 ? -29.027 14.06 4.879 1 92.29 80 THR A N 1
ATOM 639 C CA . THR A 1 80 ? -30.459 13.959 4.621 1 92.29 80 THR A CA 1
ATOM 640 C C . THR A 1 80 ? -31.096 12.898 5.513 1 92.29 80 THR A C 1
ATOM 642 O O . THR A 1 80 ? -32.277 12.993 5.854 1 92.29 80 THR A O 1
ATOM 645 N N . ILE A 1 81 ? -30.37 11.853 5.776 1 92.32 81 ILE A N 1
ATOM 646 C CA . ILE A 1 81 ? -30.888 10.738 6.561 1 92.32 81 ILE A CA 1
ATOM 647 C C . ILE A 1 81 ? -30.375 10.835 7.996 1 92.32 81 ILE A C 1
ATOM 649 O O . ILE A 1 81 ? -29.171 10.971 8.224 1 92.32 81 ILE A O 1
ATOM 653 N N . LYS A 1 82 ? -31.24 10.738 8.979 1 89.76 82 LYS A N 1
ATOM 654 C CA . LYS A 1 82 ? -30.883 11.017 10.367 1 89.76 82 LYS A CA 1
ATOM 655 C C . LYS A 1 82 ? -30.376 9.76 11.069 1 89.76 82 LYS A C 1
ATOM 657 O O . LYS A 1 82 ? -29.312 9.777 11.69 1 89.76 82 LYS A O 1
ATOM 662 N N . PRO A 1 83 ? -31.154 8.57 10.948 1 91.03 83 PRO A N 1
ATOM 663 C CA . PRO A 1 83 ? -30.666 7.405 11.69 1 91.03 83 PRO A CA 1
ATOM 664 C C . PRO A 1 83 ? -29.363 6.847 11.122 1 91.03 83 PRO A C 1
ATOM 666 O O . PRO A 1 83 ? -29.315 6.445 9.957 1 91.03 83 PRO A O 1
ATOM 669 N N . LYS A 1 84 ? -28.332 6.798 11.92 1 87.19 84 LYS A N 1
ATOM 670 C CA . LYS A 1 84 ? -27.005 6.368 11.487 1 87.19 84 LYS A CA 1
ATOM 671 C C . LYS A 1 84 ? -27.033 4.931 10.975 1 87.19 84 LYS A C 1
ATOM 673 O O . LYS A 1 84 ? -26.337 4.595 10.015 1 87.19 84 LYS A O 1
ATOM 678 N N . LEU A 1 85 ? -27.876 4.112 11.667 1 90.11 85 LEU A N 1
ATOM 679 C CA . LEU A 1 85 ? -27.938 2.699 11.308 1 90.11 85 LEU A CA 1
ATOM 680 C C . LEU A 1 85 ? -28.426 2.524 9.874 1 90.11 85 LEU A C 1
ATOM 682 O O . LEU A 1 85 ? -27.966 1.628 9.162 1 90.11 85 LEU A O 1
ATOM 686 N N . ILE A 1 86 ? -29.331 3.371 9.484 1 93.5 86 ILE A N 1
ATOM 687 C CA . ILE A 1 86 ? -29.863 3.31 8.127 1 93.5 86 ILE A CA 1
ATOM 688 C C . ILE A 1 86 ? -28.786 3.733 7.13 1 93.5 86 ILE A C 1
ATOM 690 O O . ILE A 1 86 ? -28.645 3.128 6.065 1 93.5 86 ILE A O 1
ATOM 694 N N . ILE A 1 87 ? -28.024 4.682 7.456 1 93.69 87 ILE A N 1
ATOM 695 C CA . ILE A 1 87 ? -26.952 5.162 6.591 1 93.69 87 ILE A CA 1
ATOM 696 C C . ILE A 1 87 ? -25.906 4.064 6.408 1 93.69 87 ILE A C 1
ATOM 698 O O . ILE A 1 87 ? -25.453 3.81 5.29 1 93.69 87 ILE A O 1
ATOM 702 N N . TYR A 1 88 ? -25.571 3.432 7.541 1 92.12 88 TYR A N 1
ATOM 703 C CA . TYR A 1 88 ? -24.605 2.341 7.474 1 92.12 88 TYR A CA 1
ATOM 704 C C . TYR A 1 88 ? -25.111 1.219 6.575 1 92.12 88 TYR A C 1
ATOM 706 O O . TYR A 1 88 ? -24.353 0.667 5.775 1 92.12 88 TYR A O 1
ATOM 714 N N . ALA A 1 89 ? -26.371 0.91 6.723 1 93.53 89 ALA A N 1
ATOM 715 C CA . ALA A 1 89 ? -26.955 -0.169 5.93 1 93.53 89 ALA A CA 1
ATOM 716 C C . ALA A 1 89 ? -26.958 0.182 4.445 1 93.53 89 ALA A C 1
ATOM 718 O O . ALA A 1 89 ? -26.57 -0.636 3.607 1 93.53 89 ALA A O 1
ATOM 719 N N . ILE A 1 90 ? -27.336 1.373 4.126 1 94.47 90 ILE A N 1
ATOM 720 C CA . ILE A 1 90 ? -27.398 1.799 2.733 1 94.47 90 ILE A CA 1
ATOM 721 C C . ILE A 1 90 ? -25.991 1.833 2.14 1 94.47 90 ILE A C 1
ATOM 723 O O . ILE A 1 90 ? -25.767 1.348 1.029 1 94.47 90 ILE A O 1
ATOM 727 N N . THR A 1 91 ? -25.082 2.426 2.873 1 94.67 91 THR A N 1
ATOM 728 C CA . THR A 1 91 ? -23.705 2.517 2.401 1 94.67 91 THR A CA 1
ATOM 729 C C . THR A 1 91 ? -23.123 1.128 2.16 1 94.67 91 THR A C 1
ATOM 731 O O . THR A 1 91 ? -22.449 0.897 1.153 1 94.67 91 THR A O 1
ATOM 734 N N . PHE A 1 92 ? -23.395 0.196 3.05 1 95.76 92 PHE A N 1
ATOM 735 C CA . PHE A 1 92 ? -22.917 -1.175 2.911 1 95.76 92 PHE A CA 1
ATOM 736 C C . PHE A 1 92 ? -23.457 -1.81 1.635 1 95.76 92 PHE A C 1
ATOM 738 O O . PHE A 1 92 ? -22.695 -2.372 0.845 1 95.76 92 PHE A O 1
ATOM 745 N N . VAL A 1 93 ? -24.774 -1.689 1.436 1 95.02 93 VAL A N 1
ATOM 746 C CA . VAL A 1 93 ? -25.427 -2.347 0.309 1 95.02 93 VAL A CA 1
ATOM 747 C C . VAL A 1 93 ? -24.891 -1.777 -1.003 1 95.02 93 VAL A C 1
ATOM 749 O O . VAL A 1 93 ? -24.562 -2.528 -1.924 1 95.02 93 VAL A O 1
ATOM 752 N N . ILE A 1 94 ? -24.746 -0.505 -1.091 1 95.51 94 ILE A N 1
ATOM 753 C CA . ILE A 1 94 ? -24.301 0.147 -2.318 1 95.51 94 ILE A CA 1
ATOM 754 C C . ILE A 1 94 ? -22.859 -0.253 -2.621 1 95.51 94 ILE A C 1
ATOM 756 O O . ILE A 1 94 ? -22.542 -0.651 -3.744 1 95.51 94 ILE A O 1
ATOM 760 N N . THR A 1 95 ? -22.001 -0.169 -1.641 1 95.7 95 THR A N 1
ATOM 761 C CA . THR A 1 95 ? -20.591 -0.461 -1.869 1 95.7 95 THR A CA 1
ATOM 762 C C . THR A 1 95 ? -20.376 -1.958 -2.078 1 95.7 95 THR A C 1
ATOM 764 O O . THR A 1 95 ? -19.529 -2.363 -2.878 1 95.7 95 THR A O 1
ATOM 767 N N . TRP A 1 96 ? -21.095 -2.796 -1.349 1 95.86 96 TRP A N 1
ATOM 768 C CA . TRP A 1 96 ? -21.042 -4.24 -1.551 1 95.86 96 TRP A CA 1
ATOM 769 C C . TRP A 1 96 ? -21.483 -4.608 -2.964 1 95.86 96 TRP A C 1
ATOM 771 O O . TRP A 1 96 ? -20.867 -5.458 -3.612 1 95.86 96 TRP A O 1
ATOM 781 N N . ALA A 1 97 ? -22.56 -3.964 -3.474 1 95.3 97 ALA A N 1
ATOM 782 C CA . ALA A 1 97 ? -23.04 -4.196 -4.834 1 95.3 97 ALA A CA 1
ATOM 783 C C . ALA A 1 97 ? -21.976 -3.82 -5.862 1 95.3 97 ALA A C 1
ATOM 785 O O . ALA A 1 97 ? -21.769 -4.539 -6.842 1 95.3 97 ALA A O 1
ATOM 786 N N . LEU A 1 98 ? -21.329 -2.733 -5.634 1 95.6 98 LEU A N 1
ATOM 787 C CA . LEU A 1 98 ? -20.263 -2.304 -6.532 1 95.6 98 LEU A CA 1
ATOM 788 C C . LEU A 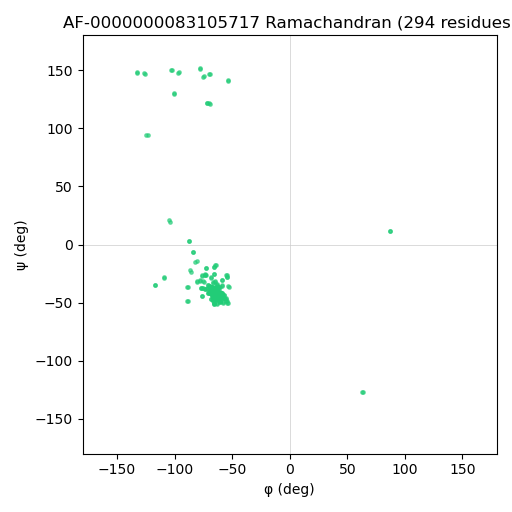1 98 ? -19.15 -3.345 -6.59 1 95.6 98 LEU A C 1
ATOM 790 O O . LEU A 1 98 ? -18.591 -3.603 -7.659 1 95.6 98 LEU A O 1
ATOM 794 N N . LEU A 1 99 ? -18.821 -3.908 -5.487 1 94.53 99 LEU A N 1
ATOM 795 C CA . LEU A 1 99 ? -17.792 -4.939 -5.419 1 94.53 99 LEU A CA 1
ATOM 796 C C . LEU A 1 99 ? -18.224 -6.189 -6.178 1 94.53 99 LEU A C 1
ATOM 798 O O . LEU A 1 99 ? -17.424 -6.793 -6.896 1 94.53 99 LEU A O 1
ATOM 802 N N . LEU A 1 100 ? -19.489 -6.581 -6.031 1 93.98 100 LEU A N 1
ATOM 803 C CA . LEU A 1 100 ? -20 -7.76 -6.721 1 93.98 100 LEU A CA 1
ATOM 804 C C . LEU A 1 100 ? -20.038 -7.534 -8.228 1 93.98 100 LEU A C 1
ATOM 806 O O . LEU A 1 100 ? -19.792 -8.459 -9.006 1 93.98 100 LEU A O 1
ATOM 810 N N . ILE A 1 101 ? -20.395 -6.317 -8.624 1 93.62 101 ILE A N 1
ATOM 811 C CA . ILE A 1 101 ? -20.372 -5.969 -10.041 1 93.62 101 ILE A CA 1
ATOM 812 C C . ILE A 1 101 ? -18.947 -6.081 -10.577 1 93.62 101 ILE A C 1
ATOM 814 O O . ILE A 1 101 ? -18.725 -6.627 -11.66 1 93.62 101 ILE A O 1
ATOM 818 N N . TYR A 1 102 ? -18.002 -5.598 -9.825 1 92.15 102 TYR A N 1
ATOM 819 C CA . TYR A 1 102 ? -16.599 -5.71 -10.204 1 92.15 102 TYR A CA 1
ATOM 820 C C . TYR A 1 102 ? -16.2 -7.169 -10.393 1 92.15 102 TYR A C 1
ATOM 822 O O . TYR A 1 102 ? -15.569 -7.522 -11.393 1 92.15 102 TYR A O 1
ATOM 830 N N . LEU A 1 103 ? -16.526 -8.024 -9.405 1 91.35 103 LEU A N 1
ATOM 831 C CA . LEU A 1 103 ? -16.174 -9.438 -9.479 1 91.35 103 LEU A CA 1
ATOM 832 C C . LEU A 1 103 ? -16.882 -10.114 -10.648 1 91.35 103 LEU A C 1
ATOM 834 O O . LEU A 1 103 ? -16.298 -10.961 -11.327 1 91.35 103 LEU A O 1
ATOM 838 N N . TRP A 1 104 ? -18.124 -9.713 -10.838 1 90.06 104 TRP A N 1
ATOM 839 C CA . TRP A 1 104 ? -18.89 -10.275 -11.946 1 90.06 104 TRP A CA 1
ATOM 840 C C . TRP A 1 104 ? -18.247 -9.926 -13.284 1 90.06 104 TRP A C 1
ATOM 842 O O . TRP A 1 104 ? -18.101 -10.789 -14.154 1 90.06 104 TRP A O 1
ATOM 852 N N . ILE A 1 105 ? -17.799 -8.716 -13.469 1 88.95 105 ILE A N 1
ATOM 853 C CA . ILE A 1 105 ? -17.143 -8.27 -14.693 1 88.95 105 ILE A CA 1
ATOM 854 C C . ILE A 1 105 ? -15.852 -9.058 -14.903 1 88.95 105 ILE A C 1
ATOM 856 O O . ILE A 1 105 ? -15.572 -9.518 -16.013 1 88.95 105 ILE A O 1
ATOM 860 N N . ASN A 1 106 ? -15.1 -9.237 -13.874 1 86.01 106 ASN A N 1
ATOM 861 C CA . ASN A 1 106 ? -13.863 -10.006 -13.967 1 86.01 106 ASN A CA 1
ATOM 862 C C . ASN A 1 106 ? -14.133 -11.456 -14.36 1 86.01 106 ASN A C 1
ATOM 864 O O . ASN A 1 106 ? -13.349 -12.06 -15.094 1 86.01 106 ASN A O 1
ATOM 868 N N . GLY A 1 107 ? -15.215 -12.001 -13.856 1 86.12 107 GLY A N 1
ATOM 869 C CA . GLY A 1 107 ? -15.573 -13.386 -14.117 1 86.12 107 GLY A CA 1
ATOM 870 C C . GLY A 1 107 ? -15.877 -13.66 -15.578 1 86.12 107 GLY A C 1
ATOM 871 O O . GLY A 1 107 ? -15.847 -14.81 -16.019 1 86.12 107 GLY A O 1
ATOM 872 N N . ILE A 1 108 ? -16.139 -12.618 -16.348 1 88.27 108 ILE A N 1
ATOM 873 C CA . ILE A 1 108 ? -16.383 -12.758 -17.78 1 88.27 108 ILE A CA 1
ATOM 874 C C . ILE A 1 108 ? -15.061 -12.991 -18.507 1 88.27 108 ILE A C 1
ATOM 876 O O . ILE A 1 108 ? -15.023 -13.667 -19.538 1 88.27 108 ILE A O 1
ATOM 880 N N . PHE A 1 109 ? -13.958 -12.521 -17.951 1 82.13 109 PHE A N 1
ATOM 881 C CA . PHE A 1 109 ? -12.691 -12.518 -18.672 1 82.13 109 PHE A CA 1
ATOM 882 C C . PHE A 1 109 ? -11.73 -13.544 -18.082 1 82.13 109 PHE A C 1
ATOM 884 O O . PHE A 1 109 ? -10.823 -14.019 -18.768 1 82.13 109 PHE A O 1
ATOM 891 N N . ILE A 1 110 ? -11.899 -13.795 -16.826 1 80.41 110 ILE A N 1
ATOM 892 C CA . ILE A 1 110 ? -10.974 -14.701 -16.153 1 80.41 110 ILE A CA 1
ATOM 893 C C . ILE A 1 110 ? -11.757 -15.723 -15.332 1 80.41 110 ILE A C 1
ATOM 895 O O . ILE A 1 110 ? -12.857 -15.433 -14.855 1 80.41 110 ILE A O 1
ATOM 899 N N . GLU A 1 111 ? -11.162 -16.885 -15.242 1 83.47 111 GLU A N 1
ATOM 900 C CA . GLU A 1 111 ? -11.766 -17.912 -14.398 1 83.47 111 GLU A CA 1
ATOM 901 C C . GLU A 1 111 ? -11.603 -17.577 -12.919 1 83.47 111 GLU A C 1
ATOM 903 O O . GLU A 1 111 ? -10.48 -17.473 -12.42 1 83.47 111 GLU A O 1
ATOM 908 N N . LEU A 1 112 ? -12.667 -17.488 -12.26 1 82.04 112 LEU A N 1
ATOM 909 C CA . LEU A 1 112 ? -12.647 -17.158 -10.839 1 82.04 112 LEU A CA 1
ATOM 910 C C . LEU A 1 112 ? -12.733 -18.419 -9.986 1 82.04 112 LEU A C 1
ATOM 912 O O . LEU A 1 112 ? -13.261 -19.441 -10.433 1 82.04 112 LEU A O 1
ATOM 916 N N . HIS A 1 113 ? -12.069 -18.329 -8.822 1 82.6 113 HIS A N 1
ATOM 917 C CA . HIS A 1 113 ? -12.282 -19.383 -7.836 1 82.6 113 HIS A CA 1
ATOM 918 C C . HIS A 1 113 ? -13.767 -19.569 -7.541 1 82.6 113 HIS A C 1
ATOM 920 O O . HIS A 1 113 ? -14.523 -18.596 -7.501 1 82.6 113 HIS A O 1
ATOM 926 N N . PRO A 1 114 ? -14.222 -20.772 -7.356 1 85.76 114 PRO A N 1
ATOM 927 C CA . PRO A 1 114 ? -15.644 -21.035 -7.122 1 85.76 114 PRO A CA 1
ATOM 928 C C . PRO A 1 114 ? -16.203 -20.246 -5.94 1 85.76 114 PRO A C 1
ATOM 930 O O . PRO A 1 114 ? -17.385 -19.891 -5.933 1 85.76 114 PRO A O 1
ATOM 933 N N . ASP A 1 115 ? -15.318 -19.909 -5.015 1 87.73 115 ASP A N 1
ATOM 934 C CA . ASP A 1 115 ? -15.774 -19.214 -3.816 1 87.73 115 ASP A CA 1
ATOM 935 C C . ASP A 1 115 ? -15.412 -17.731 -3.87 1 87.73 115 ASP A C 1
ATOM 937 O O . ASP A 1 115 ? -15.406 -17.05 -2.842 1 87.73 115 ASP A O 1
ATOM 941 N N . ALA A 1 116 ? -15.184 -17.275 -5.025 1 86.52 116 ALA A N 1
ATOM 942 C CA . ALA A 1 116 ? -14.669 -15.914 -5.15 1 86.52 116 ALA A CA 1
ATOM 943 C C . ALA A 1 116 ? -15.668 -14.897 -4.605 1 86.52 116 ALA A C 1
ATOM 945 O O . ALA A 1 116 ? -15.296 -13.996 -3.85 1 86.52 116 ALA A O 1
ATOM 946 N N . PHE A 1 117 ? -17.019 -15.106 -4.944 1 88.81 117 PHE A N 1
ATOM 947 C CA . PHE A 1 117 ? -18.057 -14.181 -4.504 1 88.81 117 PHE A CA 1
ATOM 948 C C . PHE A 1 117 ? -18.22 -14.231 -2.989 1 88.81 117 PHE A C 1
ATOM 950 O O . PHE A 1 117 ? -18.322 -13.19 -2.336 1 88.81 117 PHE A O 1
ATOM 957 N N . LYS A 1 118 ? -18.219 -15.426 -2.45 1 91.15 118 LYS A N 1
ATOM 958 C CA . LYS A 1 118 ? -18.333 -15.602 -1.005 1 91.15 118 LYS A CA 1
ATOM 959 C C . LYS A 1 118 ? -17.113 -15.035 -0.284 1 91.15 118 LYS A C 1
ATOM 961 O O . LYS A 1 118 ? -17.249 -14.334 0.721 1 91.15 118 LYS A O 1
ATOM 966 N N . ASP A 1 119 ? -15.953 -15.24 -0.772 1 86.57 119 ASP A N 1
ATOM 967 C CA . ASP A 1 119 ? -14.711 -14.783 -0.155 1 86.57 119 ASP A CA 1
ATOM 968 C C . ASP A 1 119 ? -14.626 -13.259 -0.156 1 86.57 119 ASP A C 1
ATOM 970 O O . ASP A 1 119 ? -14.279 -12.65 0.858 1 86.57 119 ASP A O 1
ATOM 974 N N . LEU A 1 120 ? -14.941 -12.703 -1.31 1 90.72 120 LEU A N 1
ATOM 975 C CA . LEU A 1 120 ? -14.9 -11.249 -1.42 1 90.72 120 LEU A CA 1
ATOM 976 C C . LEU A 1 120 ? -15.935 -10.605 -0.504 1 90.72 120 LEU A C 1
ATOM 978 O O . LEU A 1 120 ? -15.659 -9.584 0.13 1 90.72 120 LEU A O 1
ATOM 982 N N . SER A 1 121 ? -17.111 -11.242 -0.422 1 91.79 121 SER A N 1
ATOM 983 C CA . SER A 1 121 ? -18.174 -10.732 0.436 1 91.79 121 SER A CA 1
ATOM 984 C C . SER A 1 121 ? -17.773 -10.787 1.907 1 91.79 121 SER A C 1
ATOM 986 O O . SER A 1 121 ? -17.974 -9.823 2.647 1 91.79 121 SER A O 1
ATOM 988 N N . ARG A 1 122 ? -17.235 -11.879 2.258 1 91.08 122 ARG A N 1
ATOM 989 C CA . ARG A 1 122 ? -16.792 -12.027 3.64 1 91.08 122 ARG A CA 1
ATOM 990 C C . ARG A 1 122 ? -15.698 -11.02 3.976 1 91.08 122 ARG A C 1
ATOM 992 O O . ARG A 1 122 ? -15.737 -10.381 5.03 1 91.08 122 ARG A O 1
ATOM 999 N N . SER A 1 123 ? -14.742 -10.909 3.115 1 90.02 123 SER A N 1
ATOM 1000 C CA . SER A 1 123 ? -13.654 -9.959 3.327 1 90.02 123 SER A CA 1
ATOM 1001 C C . SER A 1 123 ? -14.178 -8.531 3.424 1 90.02 123 SER A C 1
ATOM 1003 O O . SER A 1 123 ? -13.752 -7.765 4.292 1 90.02 123 SER A O 1
ATOM 1005 N N . TYR A 1 124 ? -15.086 -8.213 2.608 1 93.8 124 TYR A N 1
ATOM 1006 C CA . TYR A 1 124 ? -15.64 -6.863 2.605 1 93.8 124 TYR A CA 1
ATOM 1007 C C . TYR A 1 124 ? -16.412 -6.588 3.889 1 93.8 124 TYR A C 1
ATOM 1009 O O . TYR A 1 124 ? -16.278 -5.517 4.485 1 93.8 124 TYR A O 1
ATOM 1017 N N . ALA A 1 125 ? -17.239 -7.573 4.261 1 92.55 125 ALA A N 1
ATOM 1018 C CA . ALA A 1 125 ? -18.02 -7.42 5.486 1 92.55 125 ALA A CA 1
ATOM 1019 C C . ALA A 1 125 ? -17.11 -7.211 6.693 1 92.55 125 ALA A C 1
ATOM 1021 O O . ALA A 1 125 ? -17.379 -6.356 7.54 1 92.55 125 ALA A O 1
ATOM 1022 N N . PHE A 1 126 ? -16.113 -7.958 6.752 1 91.49 126 PHE A N 1
ATOM 1023 C CA . PHE A 1 126 ? -15.155 -7.837 7.845 1 91.49 126 PHE A CA 1
ATOM 1024 C C . PHE A 1 126 ? -14.5 -6.461 7.839 1 91.49 126 PHE A C 1
ATOM 1026 O O . PHE A 1 126 ? -14.45 -5.787 8.871 1 91.49 126 PHE A O 1
ATOM 1033 N N . MET A 1 127 ? -14.134 -6.016 6.717 1 91.22 127 MET A N 1
ATOM 1034 C CA . MET A 1 127 ? -13.442 -4.735 6.607 1 91.22 127 MET A CA 1
ATOM 1035 C C . MET A 1 127 ? -14.39 -3.577 6.898 1 91.22 127 MET A C 1
ATOM 1037 O O . MET A 1 127 ? -14 -2.593 7.529 1 91.22 127 MET A O 1
ATOM 1041 N N . TYR A 1 128 ? -15.527 -3.696 6.39 1 93.41 128 TYR A N 1
ATOM 1042 C CA . TYR A 1 128 ? -16.538 -2.675 6.642 1 93.41 128 TYR A CA 1
ATOM 1043 C C . TYR A 1 128 ? -16.812 -2.535 8.134 1 93.41 128 TYR A C 1
ATOM 1045 O O . TYR A 1 128 ? -16.877 -1.42 8.658 1 93.41 128 TYR A O 1
ATOM 1053 N N . GLY A 1 129 ? -16.963 -3.711 8.808 1 91.32 129 GLY A N 1
ATOM 1054 C CA . GLY A 1 129 ? -17.146 -3.698 10.251 1 91.32 129 GLY A CA 1
ATOM 1055 C C . GLY A 1 129 ? -15.963 -3.11 10.997 1 91.32 129 GLY A C 1
ATOM 1056 O O . GLY A 1 129 ? -16.14 -2.335 11.939 1 91.32 129 GLY A O 1
ATOM 1057 N N . LEU A 1 130 ? -14.781 -3.497 10.557 1 89.07 130 LEU A N 1
ATOM 1058 C CA . LEU A 1 130 ? -13.562 -2.998 11.185 1 89.07 130 LEU A CA 1
ATOM 1059 C C . LEU A 1 130 ? -13.454 -1.484 11.036 1 89.07 130 LEU A C 1
ATOM 1061 O O . LEU A 1 130 ? -13.139 -0.782 12 1 89.07 130 LEU A O 1
ATOM 1065 N N . LEU A 1 131 ? -13.702 -0.999 9.83 1 85.88 131 LEU A N 1
ATOM 1066 C CA . LEU A 1 131 ? -13.659 0.44 9.595 1 85.88 131 LEU A CA 1
ATOM 1067 C C . LEU A 1 131 ? -14.699 1.161 10.447 1 85.88 131 LEU A C 1
ATOM 1069 O O . LEU A 1 131 ? -14.412 2.211 11.026 1 85.88 131 LEU A O 1
ATOM 1073 N N . GLY A 1 132 ? -15.89 0.64 10.539 1 84.22 132 GLY A N 1
ATOM 1074 C CA . GLY A 1 132 ? -16.923 1.199 11.397 1 84.22 132 GLY A CA 1
ATOM 1075 C C . GLY A 1 132 ? -16.522 1.251 12.859 1 84.22 132 GLY A C 1
ATOM 1076 O O . GLY A 1 132 ? -16.776 2.244 13.543 1 84.22 132 GLY A O 1
ATOM 1077 N N . ALA A 1 133 ? -15.914 0.176 13.279 1 86.34 133 ALA A N 1
ATOM 1078 C CA . ALA A 1 133 ? -15.447 0.125 14.662 1 86.34 133 ALA A CA 1
ATOM 1079 C C . ALA A 1 133 ? -14.402 1.205 14.928 1 86.34 133 ALA A C 1
ATOM 1081 O O . ALA A 1 133 ? -14.442 1.874 15.963 1 86.34 133 ALA A O 1
ATOM 1082 N N . VAL A 1 134 ? -13.503 1.365 14.014 1 79.8 134 VAL A N 1
ATOM 1083 C CA . VAL A 1 134 ? -12.452 2.366 14.163 1 79.8 134 VAL A CA 1
ATOM 1084 C C . VAL A 1 134 ? -13.071 3.76 14.229 1 79.8 134 VAL A C 1
ATOM 1086 O O . VAL A 1 134 ? -12.686 4.578 15.068 1 79.8 134 VAL A O 1
ATOM 1089 N N . ILE A 1 135 ? -13.98 4.01 13.398 1 77.71 135 ILE A N 1
ATOM 1090 C CA . ILE A 1 135 ? -14.644 5.309 13.367 1 77.71 135 ILE A CA 1
ATOM 1091 C C . ILE A 1 135 ? -15.424 5.521 14.662 1 77.71 135 ILE A C 1
ATOM 1093 O O . ILE A 1 135 ? -15.391 6.609 15.243 1 77.71 135 ILE A O 1
ATOM 1097 N N . PHE A 1 136 ? -16.089 4.497 15.111 1 80.03 136 PHE A N 1
ATOM 1098 C CA . PHE A 1 136 ? -16.87 4.558 16.34 1 80.03 136 PHE A CA 1
ATOM 1099 C C . PHE A 1 136 ? -15.981 4.896 17.531 1 80.03 136 PHE A C 1
ATOM 1101 O O . PHE A 1 136 ? -16.308 5.779 18.326 1 80.03 136 PHE A O 1
ATOM 1108 N N . VAL A 1 137 ? -14.919 4.196 17.621 1 79.95 137 VAL A N 1
ATOM 1109 C CA . VAL A 1 137 ? -13.988 4.404 18.725 1 79.95 137 VAL A CA 1
ATOM 1110 C C . VAL A 1 137 ? -13.383 5.803 18.634 1 79.95 137 VAL A C 1
ATOM 1112 O O . VAL A 1 137 ? -13.258 6.499 19.645 1 79.95 137 VAL A O 1
ATOM 1115 N N . SER A 1 138 ? -12.997 6.208 17.455 1 74.22 138 SER A N 1
ATOM 1116 C CA . SER A 1 138 ? -12.406 7.526 17.245 1 74.22 138 SER A CA 1
ATOM 1117 C C . SER A 1 138 ? -13.375 8.636 17.64 1 74.22 138 SER A C 1
ATOM 1119 O O . SER A 1 138 ? -12.974 9.627 18.253 1 74.22 138 SER A O 1
ATOM 1121 N N . ASP A 1 139 ? -14.632 8.475 17.293 1 75.34 139 ASP A N 1
ATOM 1122 C CA . ASP A 1 139 ? -15.655 9.459 17.632 1 75.34 139 ASP A CA 1
ATOM 1123 C C . ASP A 1 139 ? -15.871 9.529 19.142 1 75.34 139 ASP A C 1
ATOM 1125 O O . ASP A 1 139 ? -16.06 10.613 19.698 1 75.34 139 ASP A O 1
ATOM 1129 N N . ARG A 1 140 ? -15.824 8.434 19.736 1 79.02 140 ARG A N 1
ATOM 1130 C CA . ARG A 1 140 ? -16.017 8.377 21.182 1 79.02 140 ARG A CA 1
ATOM 1131 C C . ARG A 1 140 ? -14.856 9.04 21.916 1 79.02 140 ARG A C 1
ATOM 1133 O O . ARG A 1 140 ? -15.061 9.735 22.913 1 79.02 140 ARG A O 1
ATOM 1140 N N . THR A 1 141 ? -13.72 8.804 21.396 1 71.54 141 THR A N 1
ATOM 1141 C CA . THR A 1 141 ? -12.536 9.375 22.029 1 71.54 141 THR A CA 1
ATOM 1142 C C . THR A 1 141 ? -12.515 10.892 21.868 1 71.54 141 THR A C 1
ATOM 1144 O O . THR A 1 141 ? -12.15 11.615 22.797 1 71.54 141 THR A O 1
ATOM 1147 N N . LYS A 1 142 ? -12.849 11.42 20.763 1 71.96 142 LYS A N 1
ATOM 1148 C CA . LYS A 1 142 ? -12.915 12.859 20.522 1 71.96 142 LYS A CA 1
ATOM 1149 C C . LYS A 1 142 ? -13.95 13.521 21.428 1 71.96 142 LYS A C 1
ATOM 1151 O O . LYS A 1 142 ? -13.709 14.603 21.968 1 71.96 142 LYS A O 1
ATOM 1156 N N . LYS A 1 143 ? -15.045 12.919 21.594 1 76.89 143 LYS A N 1
ATOM 1157 C CA . LYS A 1 143 ? -16.099 13.443 22.458 1 76.89 143 LYS A CA 1
ATOM 1158 C C . LYS A 1 143 ? -15.648 13.473 23.916 1 76.89 143 LYS A C 1
ATOM 1160 O O . LYS A 1 143 ? -15.94 14.427 24.642 1 76.89 143 LYS A O 1
ATOM 1165 N N . ARG A 1 144 ? -14.915 12.491 24.22 1 77.31 144 ARG A N 1
ATOM 1166 C CA . ARG A 1 144 ? -14.425 12.415 25.593 1 77.31 144 ARG A CA 1
ATOM 1167 C C . ARG A 1 144 ? -13.425 13.529 25.88 1 77.31 144 ARG A C 1
ATOM 1169 O O . ARG A 1 144 ? -13.447 14.129 26.957 1 77.31 144 ARG A O 1
ATOM 1176 N N . VAL A 1 145 ? -12.579 13.83 24.943 1 68.88 145 VAL A N 1
ATOM 1177 C CA . VAL A 1 145 ? -11.572 14.873 25.108 1 68.88 145 VAL A CA 1
ATOM 1178 C C . VAL A 1 145 ? -12.245 16.243 25.133 1 68.88 145 VAL A C 1
ATOM 1180 O O . VAL A 1 145 ? -11.868 17.113 25.922 1 68.88 145 VAL A O 1
ATOM 1183 N N . LYS A 1 146 ? -13.203 16.485 24.332 1 73.64 146 LYS A N 1
ATOM 1184 C CA . LYS A 1 146 ? -13.933 17.749 24.292 1 73.64 146 LYS A CA 1
ATOM 1185 C C . LYS A 1 146 ? -14.697 17.983 25.592 1 73.64 146 LYS A C 1
ATOM 1187 O O . LYS A 1 146 ? -14.774 19.114 26.077 1 73.64 146 LYS A O 1
ATOM 1192 N N . ASN A 1 147 ? -15.22 16.936 26.068 1 72.83 147 ASN A N 1
ATOM 1193 C CA . ASN A 1 147 ? -15.977 17.075 27.307 1 72.83 147 ASN A CA 1
ATOM 1194 C C . ASN A 1 147 ? -15.057 17.301 28.504 1 72.83 147 ASN A C 1
ATOM 1196 O O . ASN A 1 147 ? -15.483 17.841 29.526 1 72.83 147 ASN A O 1
ATOM 1200 N N . LYS A 1 148 ? -13.786 16.909 28.287 1 73.99 148 LYS A N 1
ATOM 1201 C CA . LYS A 1 148 ? -12.846 17.096 29.388 1 73.99 148 LYS A CA 1
ATOM 1202 C C . LYS A 1 148 ? -12.237 18.495 29.359 1 73.99 148 LYS A C 1
ATOM 1204 O O . LYS A 1 148 ? -11.768 18.995 30.384 1 73.99 148 LYS A O 1
ATOM 1209 N N . ASN A 1 149 ? -12.212 19.163 28.297 1 57.22 149 ASN A N 1
ATOM 1210 C CA . ASN A 1 149 ? -11.763 20.551 28.265 1 57.22 149 ASN A CA 1
ATOM 1211 C C . ASN A 1 149 ? -12.932 21.522 28.396 1 57.22 149 ASN A C 1
ATOM 1213 O O . ASN A 1 149 ? -13.97 21.341 27.757 1 57.22 149 ASN A O 1
ATOM 1217 N N . MET B 1 1 ? -5.731 30.11 -11.424 1 40.61 1 MET B N 1
ATOM 1218 C CA . MET B 1 1 ? -6.309 29.867 -10.105 1 40.61 1 MET B CA 1
ATOM 1219 C C . MET B 1 1 ? -6.383 28.373 -9.81 1 40.61 1 MET B C 1
ATOM 1221 O O . MET B 1 1 ? -6.1 27.941 -8.691 1 40.61 1 MET B O 1
ATOM 1225 N N . LYS B 1 2 ? -6.794 27.458 -10.74 1 56.89 2 LYS B N 1
ATOM 1226 C CA . LYS B 1 2 ? -6.924 26.014 -10.568 1 56.89 2 LYS B CA 1
ATOM 1227 C C . LYS B 1 2 ? -5.557 25.354 -10.41 1 56.89 2 LYS B C 1
ATOM 1229 O O . LYS B 1 2 ? -5.403 24.413 -9.629 1 56.89 2 LYS B O 1
ATOM 1234 N N . THR B 1 3 ? -4.566 25.823 -11.112 1 52.03 3 THR B N 1
ATOM 1235 C CA . THR B 1 3 ? -3.221 25.259 -11.063 1 52.03 3 THR B CA 1
ATOM 1236 C C . THR B 1 3 ? -2.593 25.477 -9.69 1 52.03 3 THR B C 1
ATOM 1238 O O . THR B 1 3 ? -1.857 24.621 -9.195 1 52.03 3 THR B O 1
ATOM 1241 N N . ASN B 1 4 ? -2.923 26.55 -9.093 1 50.8 4 ASN B N 1
ATOM 1242 C CA . ASN B 1 4 ? -2.358 26.887 -7.79 1 50.8 4 ASN B CA 1
ATOM 1243 C C . ASN B 1 4 ? -2.945 26.016 -6.683 1 50.8 4 ASN B C 1
ATOM 1245 O O . ASN B 1 4 ? -2.237 25.629 -5.752 1 50.8 4 ASN B O 1
ATOM 1249 N N . LYS B 1 5 ? -4.209 25.688 -6.684 1 54.6 5 LYS B N 1
ATOM 1250 C CA . LYS B 1 5 ? -4.851 24.833 -5.69 1 54.6 5 LYS B CA 1
ATOM 1251 C C . LYS B 1 5 ? -4.335 23.399 -5.782 1 54.6 5 LYS B C 1
ATOM 1253 O O . LYS B 1 5 ? -4.117 22.746 -4.76 1 54.6 5 LYS B O 1
ATOM 1258 N N . PHE B 1 6 ? -4.096 23.03 -7.051 1 50.57 6 PHE B N 1
ATOM 1259 C CA . PHE B 1 6 ? -3.529 21.702 -7.256 1 50.57 6 PHE B CA 1
ATOM 1260 C C . PHE B 1 6 ? -2.103 21.635 -6.722 1 50.57 6 PHE B C 1
ATOM 1262 O O . PHE B 1 6 ? -1.711 20.642 -6.105 1 50.57 6 PHE B O 1
ATOM 1269 N N . LYS B 1 7 ? -1.381 22.63 -6.993 1 52 7 LYS B N 1
ATOM 1270 C CA . LYS B 1 7 ? -0.006 22.721 -6.508 1 52 7 LYS B CA 1
ATOM 1271 C C . LYS B 1 7 ? 0.036 22.772 -4.984 1 52 7 LYS B C 1
ATOM 1273 O O . LYS B 1 7 ? 0.887 22.134 -4.36 1 52 7 LYS B O 1
ATOM 1278 N N . GLY B 1 8 ? -0.876 23.451 -4.446 1 48.74 8 GLY B N 1
ATOM 1279 C CA . GLY B 1 8 ? -0.961 23.511 -2.996 1 48.74 8 GLY B CA 1
ATOM 1280 C C . GLY B 1 8 ? -1.311 22.177 -2.363 1 48.74 8 GLY B C 1
ATOM 1281 O O . GLY B 1 8 ? -0.735 21.8 -1.34 1 48.74 8 GLY B O 1
ATOM 1282 N N . LYS B 1 9 ? -2.236 21.548 -2.93 1 53.48 9 LYS B N 1
ATOM 1283 C CA . LYS B 1 9 ? -2.655 20.237 -2.444 1 53.48 9 LYS B CA 1
ATOM 1284 C C . LYS B 1 9 ? -1.529 19.216 -2.578 1 53.48 9 LYS B C 1
ATOM 1286 O O . LYS B 1 9 ? -1.306 18.407 -1.674 1 53.48 9 LYS B O 1
ATOM 1291 N N . VAL B 1 10 ? -0.789 19.194 -3.675 1 47.95 10 VAL B N 1
ATOM 1292 C CA . VAL B 1 10 ? 0.377 18.342 -3.883 1 47.95 10 VAL B CA 1
ATOM 1293 C C . VAL B 1 10 ? 1.464 18.699 -2.872 1 47.95 10 VAL B C 1
ATOM 1295 O O . VAL B 1 10 ? 2.113 17.813 -2.31 1 47.95 10 VAL B O 1
ATOM 1298 N N . GLU B 1 11 ? 1.635 19.925 -2.722 1 50.24 11 GLU B N 1
ATOM 1299 C CA . GLU B 1 11 ? 2.641 20.37 -1.762 1 50.24 11 GLU B CA 1
ATOM 1300 C C . GLU B 1 11 ? 2.272 19.951 -0.342 1 50.24 11 GLU B C 1
ATOM 1302 O O . GLU B 1 11 ? 3.133 19.514 0.425 1 50.24 11 GLU B O 1
ATOM 1307 N N . LYS B 1 12 ? 1.071 20.147 0.085 1 51.95 12 LYS B N 1
ATOM 1308 C CA . LYS B 1 12 ? 0.628 19.718 1.408 1 51.95 12 LYS B CA 1
ATOM 1309 C C . LYS B 1 12 ? 0.689 18.2 1.543 1 51.95 12 LYS B C 1
ATOM 1311 O O . LYS B 1 12 ? 1.106 17.68 2.58 1 51.95 12 LYS B O 1
ATOM 1316 N N . LEU B 1 13 ? 0.379 17.567 0.526 1 49.6 13 LEU B N 1
ATOM 1317 C CA . LEU B 1 13 ? 0.497 16.114 0.478 1 49.6 13 LEU B CA 1
ATOM 1318 C C . LEU B 1 13 ? 1.951 15.681 0.634 1 49.6 13 LEU B C 1
ATOM 1320 O O . LEU B 1 13 ? 2.249 14.757 1.395 1 49.6 13 LEU B O 1
ATOM 1324 N N . TYR B 1 14 ? 2.762 16.286 -0.171 1 45.66 14 TYR B N 1
ATOM 1325 C CA . TYR B 1 14 ? 4.198 16.036 -0.107 1 45.66 14 TYR B CA 1
ATOM 1326 C C . TYR B 1 14 ? 4.731 16.276 1.3 1 45.66 14 TYR B C 1
ATOM 1328 O O . TYR B 1 14 ? 5.506 15.471 1.822 1 45.66 14 TYR B O 1
ATOM 1336 N N . SER B 1 15 ? 4.401 17.369 1.871 1 50.16 15 SER B N 1
ATOM 1337 C CA . SER B 1 15 ? 4.874 17.671 3.218 1 50.16 15 SER B CA 1
ATOM 1338 C C . SER B 1 15 ? 4.385 16.632 4.222 1 50.16 15 SER B C 1
ATOM 1340 O O . SER B 1 15 ? 5.134 16.218 5.109 1 50.16 15 SER B O 1
ATOM 1342 N N . LYS B 1 16 ? 3.162 16.284 4.082 1 50.9 16 LYS B N 1
ATOM 1343 C CA . LYS B 1 16 ? 2.551 15.316 4.988 1 50.9 16 LYS B CA 1
ATOM 1344 C C . LYS B 1 16 ? 3.137 13.922 4.78 1 50.9 16 LYS B C 1
ATOM 1346 O O . LYS B 1 16 ? 3.396 13.201 5.746 1 50.9 16 LYS B O 1
ATOM 1351 N N . ILE B 1 17 ? 3.335 13.575 3.501 1 49.84 17 ILE B N 1
ATOM 1352 C CA . ILE B 1 17 ? 3.958 12.311 3.126 1 49.84 17 ILE B CA 1
ATOM 1353 C C . ILE B 1 17 ? 5.345 12.212 3.756 1 49.84 17 ILE B C 1
ATOM 1355 O O . ILE B 1 17 ? 5.705 11.177 4.323 1 49.84 17 ILE B O 1
ATOM 1359 N N . LEU B 1 18 ? 6.051 13.34 3.601 1 50.94 18 LEU B N 1
ATOM 1360 C CA . LEU B 1 18 ? 7.431 13.328 4.076 1 50.94 18 LEU B CA 1
ATOM 1361 C C . LEU B 1 18 ? 7.482 13.344 5.6 1 50.94 18 LEU B C 1
ATOM 1363 O O . LEU B 1 18 ? 8.401 12.782 6.2 1 50.94 18 LEU B O 1
ATOM 1367 N N . SER B 1 19 ? 6.377 13.91 6.099 1 59.79 19 SER B N 1
ATOM 1368 C CA . SER B 1 19 ? 6.473 13.98 7.553 1 59.79 19 SER B CA 1
ATOM 1369 C C . SER B 1 19 ? 6.113 12.645 8.196 1 59.79 19 SER B C 1
ATOM 1371 O O . SER B 1 19 ? 6.598 12.322 9.283 1 59.79 19 SER B O 1
ATOM 1373 N N . ASN B 1 20 ? 5.488 11.745 7.391 1 78.01 20 ASN B N 1
ATOM 1374 C CA . ASN B 1 20 ? 5.258 10.422 7.961 1 78.01 20 ASN B CA 1
ATOM 1375 C C . ASN B 1 20 ? 5.888 9.326 7.107 1 78.01 20 ASN B C 1
ATOM 1377 O O . ASN B 1 20 ? 5.304 8.898 6.109 1 78.01 20 ASN B O 1
ATOM 1381 N N . LYS B 1 21 ? 7.021 8.929 7.381 1 81.8 21 LYS B N 1
ATOM 1382 C CA . LYS B 1 21 ? 7.873 7.993 6.652 1 81.8 21 LYS B CA 1
ATOM 1383 C C . LYS B 1 21 ? 7.143 6.681 6.381 1 81.8 21 LYS B C 1
ATOM 1385 O O . LYS B 1 21 ? 7.272 6.105 5.298 1 81.8 21 LYS B O 1
ATOM 1390 N N . LEU B 1 22 ? 6.358 6.298 7.294 1 86.89 22 LEU B N 1
ATOM 1391 C CA . LEU B 1 22 ? 5.615 5.054 7.124 1 86.89 22 LEU B CA 1
ATOM 1392 C C . LEU B 1 22 ? 4.548 5.2 6.045 1 86.89 22 LEU B C 1
ATOM 1394 O O . LEU B 1 22 ? 4.315 4.273 5.266 1 86.89 22 LEU B O 1
ATOM 1398 N N . ILE B 1 23 ? 3.976 6.359 5.981 1 88.35 23 ILE B N 1
ATOM 1399 C CA . ILE B 1 23 ? 2.969 6.639 4.963 1 88.35 23 ILE B CA 1
ATOM 1400 C C . ILE B 1 23 ? 3.616 6.629 3.58 1 88.35 23 ILE B C 1
ATOM 1402 O O . ILE B 1 23 ? 3.058 6.073 2.631 1 88.35 23 ILE B O 1
ATOM 1406 N N . THR B 1 24 ? 4.773 7.177 3.482 1 87.99 24 THR B N 1
ATOM 1407 C CA . THR B 1 24 ? 5.482 7.208 2.207 1 87.99 24 THR B CA 1
ATOM 1408 C C . THR B 1 24 ? 5.809 5.795 1.735 1 87.99 24 THR B C 1
ATOM 1410 O O . THR B 1 24 ? 5.678 5.484 0.549 1 87.99 24 THR B O 1
ATOM 1413 N N . VAL B 1 25 ? 6.152 4.977 2.65 1 93.24 25 VAL B N 1
ATOM 1414 C CA . VAL B 1 25 ? 6.438 3.584 2.325 1 93.24 25 VAL B CA 1
ATOM 1415 C C . VAL B 1 25 ? 5.185 2.918 1.76 1 93.24 25 VAL B C 1
ATOM 1417 O O . VAL B 1 25 ? 5.252 2.21 0.752 1 93.24 25 VAL B O 1
ATOM 1420 N N . CYS B 1 26 ? 4.119 3.174 2.337 1 93.55 26 CYS B N 1
ATOM 1421 C CA . CYS B 1 26 ? 2.868 2.565 1.9 1 93.55 26 CYS B CA 1
ATOM 1422 C C . CYS B 1 26 ? 2.483 3.047 0.507 1 93.55 26 CYS B C 1
ATOM 1424 O O . CYS B 1 26 ? 2.018 2.262 -0.32 1 93.55 26 CYS B O 1
ATOM 1426 N N . ILE B 1 27 ? 2.657 4.31 0.283 1 91.39 27 ILE B N 1
ATOM 1427 C CA . ILE B 1 27 ? 2.324 4.88 -1.018 1 91.39 27 ILE B CA 1
ATOM 1428 C C . ILE B 1 27 ? 3.208 4.256 -2.096 1 91.39 27 ILE B C 1
ATOM 1430 O O . ILE B 1 27 ? 2.71 3.803 -3.129 1 91.39 27 ILE B O 1
ATOM 1434 N N . LEU B 1 28 ? 4.48 4.185 -1.832 1 91.57 28 LEU B N 1
ATOM 1435 C CA . LEU B 1 28 ? 5.405 3.595 -2.794 1 91.57 28 LEU B CA 1
ATOM 1436 C C . LEU B 1 28 ? 5.082 2.123 -3.026 1 91.57 28 LEU B C 1
ATOM 1438 O O . LEU B 1 28 ? 5.051 1.663 -4.17 1 91.57 28 LEU B O 1
ATOM 1442 N N . PHE B 1 29 ? 4.835 1.476 -1.934 1 95.22 29 PHE B N 1
ATOM 1443 C CA . PHE B 1 29 ? 4.503 0.058 -2.009 1 95.22 29 PHE B CA 1
ATOM 1444 C C . PHE B 1 29 ? 3.281 -0.165 -2.891 1 95.22 29 PHE B C 1
ATOM 1446 O O . PHE B 1 29 ? 3.282 -1.05 -3.75 1 95.22 29 PHE B O 1
ATOM 1453 N N . THR B 1 30 ? 2.285 0.622 -2.729 1 95.39 30 THR B N 1
ATOM 1454 C CA . THR B 1 30 ? 1.048 0.485 -3.49 1 95.39 30 THR B CA 1
ATOM 1455 C C . THR B 1 30 ? 1.288 0.774 -4.969 1 95.39 30 THR B C 1
ATOM 1457 O O . THR B 1 30 ? 0.915 -0.024 -5.831 1 95.39 30 THR B O 1
ATOM 1460 N N . ILE B 1 31 ? 1.909 1.885 -5.281 1 93.21 31 ILE B N 1
ATOM 1461 C CA . ILE B 1 31 ? 2.12 2.314 -6.659 1 93.21 31 ILE B CA 1
ATOM 1462 C C . ILE B 1 31 ? 2.926 1.257 -7.411 1 93.21 31 ILE B C 1
ATOM 1464 O O . ILE B 1 31 ? 2.527 0.815 -8.491 1 93.21 31 ILE B O 1
ATOM 1468 N N . PHE B 1 32 ? 3.964 0.77 -6.813 1 91.87 32 PHE B N 1
ATOM 1469 C CA . PHE B 1 32 ? 4.851 -0.135 -7.534 1 91.87 32 PHE B CA 1
ATOM 1470 C C . PHE B 1 32 ? 4.255 -1.536 -7.604 1 91.87 32 PHE B C 1
ATOM 1472 O O . PHE B 1 32 ? 4.498 -2.272 -8.562 1 91.87 32 PHE B O 1
ATOM 1479 N N . THR B 1 33 ? 3.49 -1.905 -6.593 1 95.47 33 THR B N 1
ATOM 1480 C CA . THR B 1 33 ? 2.789 -3.182 -6.671 1 95.47 33 THR B CA 1
ATOM 1481 C C . THR B 1 33 ? 1.775 -3.174 -7.811 1 95.47 33 THR B C 1
ATOM 1483 O O . THR B 1 33 ? 1.685 -4.136 -8.576 1 95.47 33 THR B O 1
ATOM 1486 N N . LEU B 1 34 ? 1.068 -2.072 -7.978 1 95.04 34 LEU B N 1
ATOM 1487 C CA . LEU B 1 34 ? 0.082 -1.977 -9.048 1 95.04 34 LEU B CA 1
ATOM 1488 C C . LEU B 1 34 ? 0.763 -1.892 -10.41 1 95.04 34 LEU B C 1
ATOM 1490 O O . LEU B 1 34 ? 0.259 -2.435 -11.396 1 95.04 34 LEU B O 1
ATOM 1494 N N . LEU B 1 35 ? 1.921 -1.239 -10.506 1 92.64 35 LEU B N 1
ATOM 1495 C CA . LEU B 1 35 ? 2.678 -1.121 -11.747 1 92.64 35 LEU B CA 1
ATOM 1496 C C . LEU B 1 35 ? 3.202 -2.481 -12.197 1 92.64 35 LEU B C 1
ATOM 1498 O O . LEU B 1 35 ? 3.453 -2.692 -13.385 1 92.64 35 LEU B O 1
ATOM 1502 N N . ASP B 1 36 ? 3.352 -3.33 -11.253 1 92.89 36 ASP B N 1
ATOM 1503 C CA . ASP B 1 36 ? 3.791 -4.691 -11.546 1 92.89 36 ASP B CA 1
ATOM 1504 C C . ASP B 1 36 ? 2.599 -5.603 -11.83 1 92.89 36 ASP B C 1
ATOM 1506 O O . ASP B 1 36 ? 2.628 -6.396 -12.773 1 92.89 36 ASP B O 1
ATOM 1510 N N . THR B 1 37 ? 1.508 -5.445 -11.182 1 94.4 37 THR B N 1
ATOM 1511 C CA . THR B 1 37 ? 0.337 -6.314 -11.206 1 94.4 37 THR B CA 1
ATOM 1512 C C . THR B 1 37 ? -0.461 -6.11 -12.49 1 94.4 37 THR B C 1
ATOM 1514 O O . THR B 1 37 ? -0.82 -7.078 -13.164 1 94.4 37 THR B O 1
ATOM 1517 N N . ILE B 1 38 ? -0.659 -4.915 -12.882 1 93.19 38 ILE B N 1
ATOM 1518 C CA . ILE B 1 38 ? -1.564 -4.591 -13.979 1 93.19 38 ILE B CA 1
ATOM 1519 C C . ILE B 1 38 ? -0.99 -5.115 -15.293 1 93.19 38 ILE B C 1
ATOM 1521 O O . ILE B 1 38 ? -1.674 -5.82 -16.04 1 93.19 38 ILE B O 1
ATOM 1525 N N . PRO B 1 39 ? 0.291 -4.901 -15.612 1 93.18 39 PRO B N 1
ATOM 1526 C CA . PRO B 1 39 ? 0.824 -5.451 -16.861 1 93.18 39 PRO B CA 1
ATOM 1527 C C . PRO B 1 39 ? 0.788 -6.977 -16.897 1 93.18 39 PRO B C 1
ATOM 1529 O O . PRO B 1 39 ? 0.603 -7.568 -17.964 1 93.18 39 PRO B O 1
ATOM 1532 N N . ILE B 1 40 ? 0.98 -7.604 -15.759 1 92.61 40 ILE B N 1
ATOM 1533 C CA . ILE B 1 40 ? 0.936 -9.062 -15.703 1 92.61 40 ILE B CA 1
ATOM 1534 C C . ILE B 1 40 ? -0.482 -9.547 -15.996 1 92.61 40 ILE B C 1
ATOM 1536 O O . ILE B 1 40 ? -0.676 -10.479 -16.779 1 92.61 40 ILE B O 1
ATOM 1540 N N . LEU B 1 41 ? -1.469 -8.92 -15.489 1 90.92 41 LEU B N 1
ATOM 1541 C CA . LEU B 1 41 ? -2.86 -9.297 -15.714 1 90.92 41 LEU B CA 1
ATOM 1542 C C . LEU B 1 41 ? -3.265 -9.041 -17.161 1 90.92 41 LEU B C 1
ATOM 1544 O O . LEU B 1 41 ? -4.105 -9.757 -17.711 1 90.92 41 LEU B O 1
ATOM 1548 N N . LEU B 1 42 ? -2.639 -8.082 -17.763 1 91.65 42 LEU B N 1
ATOM 1549 C CA . LEU B 1 42 ? -2.928 -7.755 -19.155 1 91.65 42 LEU B CA 1
ATOM 1550 C C . LEU B 1 42 ? -2.148 -8.663 -20.1 1 91.65 42 LEU B C 1
ATOM 1552 O O . LEU B 1 42 ? -2.293 -8.567 -21.321 1 91.65 42 LEU B O 1
ATOM 1556 N N . GLY B 1 43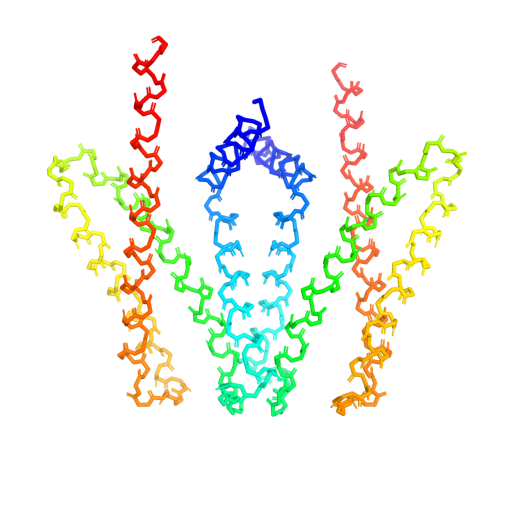 ? -1.267 -9.488 -19.604 1 90.94 43 GLY B N 1
ATOM 1557 C CA . GLY B 1 43 ? -0.508 -10.429 -20.412 1 90.94 43 GLY B CA 1
ATOM 1558 C C . GLY B 1 43 ? 0.762 -9.831 -20.989 1 90.94 43 GLY B C 1
ATOM 1559 O O . GLY B 1 43 ? 1.378 -10.414 -21.884 1 90.94 43 GLY B O 1
ATOM 1560 N N . LEU B 1 44 ? 1.173 -8.67 -20.536 1 91.99 44 LEU B N 1
ATOM 1561 C CA . LEU B 1 44 ? 2.355 -7.99 -21.056 1 91.99 44 LEU B CA 1
ATOM 1562 C C . LEU B 1 44 ? 3.627 -8.567 -20.444 1 91.99 44 LEU B C 1
ATOM 1564 O O . LEU B 1 44 ? 4.691 -8.533 -21.067 1 91.99 44 LEU B O 1
ATOM 1568 N N . TRP B 1 45 ? 3.563 -9.023 -19.205 1 90.48 45 TRP B N 1
ATOM 1569 C CA . TRP B 1 45 ? 4.668 -9.646 -18.483 1 90.48 45 TRP B CA 1
ATOM 1570 C C . TRP B 1 45 ? 4.268 -11.02 -17.957 1 90.48 45 TRP B C 1
ATOM 1572 O O . TRP B 1 45 ? 3.1 -11.255 -17.639 1 90.48 45 TRP B O 1
ATOM 1582 N N . PRO B 1 46 ? 5.233 -11.91 -17.931 1 90.71 46 PRO B N 1
ATOM 1583 C CA . PRO B 1 46 ? 4.912 -13.235 -17.397 1 90.71 46 PRO B CA 1
ATOM 1584 C C . PRO B 1 46 ? 4.657 -13.219 -15.891 1 90.71 46 PRO B C 1
ATOM 1586 O O . PRO B 1 46 ? 5.316 -12.477 -15.158 1 90.71 46 PRO B O 1
ATOM 1589 N N . ALA B 1 47 ? 3.753 -14.084 -15.474 1 90.53 47 ALA B N 1
ATOM 1590 C CA . ALA B 1 47 ? 3.482 -14.276 -14.051 1 90.53 47 ALA B CA 1
ATOM 1591 C C . ALA B 1 47 ? 4.606 -15.059 -13.379 1 90.53 47 ALA B C 1
ATOM 1593 O O . ALA B 1 47 ? 5.178 -15.973 -13.978 1 90.53 47 ALA B O 1
ATOM 1594 N N . LYS B 1 48 ? 4.834 -14.661 -12.144 1 86.22 48 LYS B N 1
ATOM 1595 C CA . LYS B 1 48 ? 5.814 -15.414 -11.367 1 86.22 48 LYS B CA 1
ATOM 1596 C C . LYS B 1 48 ? 5.219 -16.72 -10.849 1 86.22 48 LYS B C 1
ATOM 1598 O O . LYS B 1 48 ? 4.011 -16.81 -10.622 1 86.22 48 LYS B O 1
ATOM 1603 N N . THR B 1 49 ? 6.057 -17.7 -10.67 1 85.59 49 THR B N 1
ATOM 1604 C CA . THR B 1 49 ? 5.585 -19.038 -10.333 1 85.59 49 THR B CA 1
ATOM 1605 C C . THR B 1 49 ? 5.767 -19.317 -8.844 1 85.59 49 THR B C 1
ATOM 1607 O O . THR B 1 49 ? 6.628 -18.719 -8.196 1 85.59 49 THR B O 1
ATOM 1610 N N . GLY B 1 50 ? 4.884 -20.162 -8.297 1 86.37 50 GLY B N 1
ATOM 1611 C CA . GLY B 1 50 ? 5.027 -20.636 -6.93 1 86.37 50 GLY B CA 1
ATOM 1612 C C . GLY B 1 50 ? 4.941 -19.525 -5.901 1 86.37 50 GLY B C 1
ATOM 1613 O O . GLY B 1 50 ? 4.001 -18.728 -5.917 1 86.37 50 GLY B O 1
ATOM 1614 N N . ILE B 1 51 ? 5.957 -19.423 -5.002 1 88.7 51 ILE B N 1
ATOM 1615 C CA . ILE B 1 51 ? 5.965 -18.44 -3.923 1 88.7 51 ILE B CA 1
ATOM 1616 C C . ILE B 1 51 ? 6.585 -17.136 -4.419 1 88.7 51 ILE B C 1
ATOM 1618 O O . ILE B 1 51 ? 6.649 -16.151 -3.679 1 88.7 51 ILE B O 1
ATOM 1622 N N . GLY B 1 52 ? 6.949 -17.058 -5.727 1 88.48 52 GLY B N 1
ATOM 1623 C CA . GLY B 1 52 ? 7.646 -15.936 -6.335 1 88.48 52 GLY B CA 1
ATOM 1624 C C . GLY B 1 52 ? 6.95 -14.607 -6.107 1 88.48 52 GLY B C 1
ATOM 1625 O O . GLY B 1 52 ? 7.576 -13.639 -5.67 1 88.48 52 GLY B O 1
ATOM 1626 N N . PRO B 1 53 ? 5.634 -14.539 -6.389 1 92.08 53 PRO B N 1
ATOM 1627 C CA . PRO B 1 53 ? 4.922 -13.275 -6.184 1 92.08 53 PRO B CA 1
ATOM 1628 C C . PRO B 1 53 ? 4.999 -12.783 -4.74 1 92.08 53 PRO B C 1
ATOM 1630 O O . PRO B 1 53 ? 5.115 -11.578 -4.5 1 92.08 53 PRO B O 1
ATOM 1633 N N . TYR B 1 54 ? 4.993 -13.661 -3.823 1 92.54 54 TYR B N 1
ATOM 1634 C CA . TYR B 1 54 ? 4.987 -13.313 -2.407 1 92.54 54 TYR B CA 1
ATOM 1635 C C . TYR B 1 54 ? 6.373 -12.879 -1.945 1 92.54 54 TYR B C 1
ATOM 1637 O O . TYR B 1 54 ? 6.505 -11.954 -1.141 1 92.54 54 TYR B O 1
ATOM 1645 N N . VAL B 1 55 ? 7.369 -13.527 -2.466 1 88.69 55 VAL B N 1
ATOM 1646 C CA . VAL B 1 55 ? 8.737 -13.101 -2.189 1 88.69 55 VAL B CA 1
ATOM 1647 C C . VAL B 1 55 ? 8.958 -11.689 -2.728 1 88.69 55 VAL B C 1
ATOM 1649 O O . VAL B 1 55 ? 9.541 -10.842 -2.047 1 88.69 55 VAL B O 1
ATOM 1652 N N . HIS B 1 56 ? 8.456 -11.438 -3.951 1 90.39 56 HIS B N 1
ATOM 1653 C CA . HIS B 1 56 ? 8.593 -10.127 -4.574 1 90.39 56 HIS B CA 1
ATOM 1654 C C . HIS B 1 56 ? 7.834 -9.061 -3.79 1 90.39 56 HIS B C 1
ATOM 1656 O O . HIS B 1 56 ? 8.326 -7.944 -3.617 1 90.39 56 HIS B O 1
ATOM 1662 N N . LEU B 1 57 ? 6.707 -9.397 -3.272 1 94.09 57 LEU B N 1
ATOM 1663 C CA . LEU B 1 57 ? 5.921 -8.447 -2.493 1 94.09 57 LEU B CA 1
ATOM 1664 C C . LEU B 1 57 ? 6.642 -8.073 -1.202 1 94.09 57 LEU B C 1
ATOM 1666 O O . LEU B 1 57 ? 6.754 -6.891 -0.869 1 94.09 57 LEU B O 1
ATOM 1670 N N . LEU B 1 58 ? 7.088 -9.005 -0.456 1 93.32 58 LEU B N 1
ATOM 1671 C CA . LEU B 1 58 ? 7.813 -8.722 0.778 1 93.32 58 LEU B CA 1
ATOM 1672 C C . LEU B 1 58 ? 9.089 -7.939 0.49 1 93.32 58 LEU B C 1
ATOM 1674 O O . LEU B 1 58 ? 9.41 -6.983 1.201 1 93.32 58 LEU B O 1
ATOM 1678 N N . SER B 1 59 ? 9.784 -8.334 -0.537 1 92.08 59 SER B N 1
ATOM 1679 C CA . SER B 1 59 ? 11.017 -7.653 -0.918 1 92.08 59 SER B CA 1
ATOM 1680 C C . SER B 1 59 ? 10.751 -6.201 -1.302 1 92.08 59 SER B C 1
ATOM 1682 O O . SER B 1 59 ? 11.543 -5.313 -0.978 1 92.08 59 SER B O 1
ATOM 1684 N N . ARG B 1 60 ? 9.673 -5.974 -2.029 1 93.68 60 ARG B N 1
ATOM 1685 C CA . ARG B 1 60 ? 9.291 -4.617 -2.406 1 93.68 60 ARG B CA 1
ATOM 1686 C C . ARG B 1 60 ? 9.031 -3.759 -1.172 1 93.68 60 ARG B C 1
ATOM 1688 O O . ARG B 1 60 ? 9.45 -2.601 -1.115 1 93.68 60 ARG B O 1
ATOM 1695 N N . PHE B 1 61 ? 8.351 -4.29 -0.198 1 95.69 61 PHE B N 1
ATOM 1696 C CA . PHE B 1 61 ? 8.089 -3.564 1.038 1 95.69 61 PHE B CA 1
ATOM 1697 C C . PHE B 1 61 ? 9.392 -3.234 1.758 1 95.69 61 PHE B C 1
ATOM 1699 O O . PHE B 1 61 ? 9.583 -2.108 2.221 1 95.69 61 PHE B O 1
ATOM 1706 N N . ILE B 1 62 ? 10.264 -4.217 1.882 1 94.35 62 ILE B N 1
ATOM 1707 C CA . ILE B 1 62 ? 11.547 -4.04 2.554 1 94.35 62 ILE B CA 1
ATOM 1708 C C . ILE B 1 62 ? 12.383 -3.005 1.805 1 94.35 62 ILE B C 1
ATOM 1710 O O . ILE B 1 62 ? 12.984 -2.121 2.42 1 94.35 62 ILE B O 1
ATOM 1714 N N . LEU B 1 63 ? 12.402 -3.126 0.447 1 94.03 63 LEU B N 1
ATOM 1715 C CA . LEU B 1 63 ? 13.14 -2.183 -0.386 1 94.03 63 LEU B CA 1
ATOM 1716 C C . LEU B 1 63 ? 12.667 -0.755 -0.139 1 94.03 63 LEU B C 1
ATOM 1718 O O . LEU B 1 63 ? 13.482 0.145 0.079 1 94.03 63 LEU B O 1
ATOM 1722 N N . HIS B 1 64 ? 11.374 -0.543 -0.103 1 94.43 64 HIS B N 1
ATOM 1723 C CA . HIS B 1 64 ? 10.841 0.799 0.1 1 94.43 64 HIS B CA 1
ATOM 1724 C C . HIS B 1 64 ? 11.115 1.294 1.516 1 94.43 64 HIS B C 1
ATOM 1726 O O . HIS B 1 64 ? 11.378 2.48 1.724 1 94.43 64 HIS B O 1
ATOM 1732 N N . SER B 1 65 ? 11.058 0.42 2.473 1 94.64 65 SER B N 1
ATOM 1733 C CA . SER B 1 65 ? 11.361 0.778 3.855 1 94.64 65 SER B CA 1
ATOM 1734 C C . SER B 1 65 ? 12.812 1.224 4.004 1 94.64 65 SER B C 1
ATOM 1736 O O . SER B 1 65 ? 13.093 2.235 4.651 1 94.64 65 SER B O 1
ATOM 1738 N N . ILE B 1 66 ? 13.727 0.485 3.382 1 94.73 66 ILE B N 1
ATOM 1739 C CA . ILE B 1 66 ? 15.147 0.811 3.457 1 94.73 66 ILE B CA 1
ATOM 1740 C C . ILE B 1 66 ? 15.414 2.122 2.721 1 94.73 66 ILE B C 1
ATOM 1742 O O . ILE B 1 66 ? 16.161 2.974 3.209 1 94.73 66 ILE B O 1
ATOM 1746 N N . LEU B 1 67 ? 14.808 2.274 1.537 1 93.87 67 LEU B N 1
ATOM 1747 C CA . LEU B 1 67 ? 14.941 3.495 0.749 1 93.87 67 LEU B CA 1
ATOM 1748 C C . LEU B 1 67 ? 14.527 4.715 1.564 1 93.87 67 LEU B C 1
ATOM 1750 O O . LEU B 1 67 ? 15.277 5.69 1.656 1 93.87 67 LEU B O 1
ATOM 1754 N N . ILE B 1 68 ? 13.417 4.67 2.258 1 92.56 68 ILE B N 1
ATOM 1755 C CA . ILE B 1 68 ? 12.886 5.797 3.017 1 92.56 68 ILE B CA 1
ATOM 1756 C C . ILE B 1 68 ? 13.688 5.975 4.305 1 92.56 68 ILE B C 1
ATOM 1758 O O . ILE B 1 68 ? 13.908 7.102 4.756 1 92.56 68 ILE B O 1
ATOM 1762 N N . SER B 1 69 ? 14.095 4.862 4.926 1 91.13 69 SER B N 1
ATOM 1763 C CA . SER B 1 69 ? 14.971 4.959 6.089 1 91.13 69 SER B CA 1
ATOM 1764 C C . SER B 1 69 ? 16.273 5.675 5.742 1 91.13 69 SER B C 1
ATOM 1766 O O . SER B 1 69 ? 16.896 6.295 6.606 1 91.13 69 SER B O 1
ATOM 1768 N N . GLY B 1 70 ? 16.702 5.536 4.532 1 91.55 70 GLY B N 1
ATOM 1769 C CA . GLY B 1 70 ? 17.88 6.248 4.062 1 91.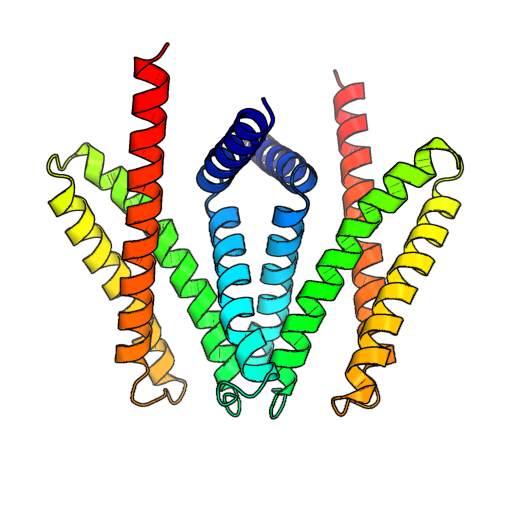55 70 GLY B CA 1
ATOM 1770 C C . GLY B 1 70 ? 17.794 7.748 4.269 1 91.55 70 GLY B C 1
ATOM 1771 O O . GLY B 1 70 ? 18.814 8.413 4.46 1 91.55 70 GLY B O 1
ATOM 1772 N N . LEU B 1 71 ? 16.605 8.23 4.272 1 87.04 71 LEU B N 1
ATOM 1773 C CA . LEU B 1 71 ? 16.434 9.658 4.516 1 87.04 71 LEU B CA 1
ATOM 1774 C C . LEU B 1 71 ? 16.879 10.026 5.927 1 87.04 71 LEU B C 1
ATOM 1776 O O . LEU B 1 71 ? 17.389 11.125 6.155 1 87.04 71 LEU B O 1
ATOM 1780 N N . PHE B 1 72 ? 16.697 9.072 6.835 1 85.86 72 PHE B N 1
ATOM 1781 C CA . PHE B 1 72 ? 17.186 9.293 8.19 1 85.86 72 PHE B CA 1
ATOM 1782 C C . PHE B 1 72 ? 18.708 9.371 8.211 1 85.86 72 PHE B C 1
ATOM 1784 O O . PHE B 1 72 ? 19.28 10.271 8.828 1 85.86 72 PHE B O 1
ATOM 1791 N N . ILE B 1 73 ? 19.281 8.439 7.538 1 90.01 73 ILE B N 1
ATOM 1792 C CA . ILE B 1 73 ? 20.737 8.418 7.444 1 90.01 73 ILE B CA 1
ATOM 1793 C C . ILE B 1 73 ? 21.23 9.704 6.784 1 90.01 73 ILE B C 1
ATOM 1795 O O . ILE B 1 73 ? 22.19 10.32 7.252 1 90.01 73 ILE B O 1
ATOM 1799 N N . PHE B 1 74 ? 20.568 10.092 5.765 1 88.86 74 PHE B N 1
ATOM 1800 C CA . PHE B 1 74 ? 20.9 11.321 5.055 1 88.86 74 PHE B CA 1
ATOM 1801 C C . PHE B 1 74 ? 20.863 12.518 5.997 1 88.86 74 PHE B C 1
ATOM 1803 O O . PHE B 1 74 ? 21.788 13.333 6.011 1 88.86 74 PHE B O 1
ATOM 1810 N N . ASP B 1 75 ? 19.852 12.558 6.817 1 87.06 75 ASP B N 1
ATOM 1811 C CA . ASP B 1 75 ? 19.668 13.674 7.739 1 87.06 75 ASP B CA 1
ATOM 1812 C C . ASP B 1 75 ? 20.764 13.694 8.803 1 87.06 75 ASP B C 1
ATOM 1814 O O . ASP B 1 75 ? 21.226 14.764 9.205 1 87.06 75 ASP B O 1
ATOM 1818 N N . ILE B 1 76 ? 21.129 12.551 9.221 1 91.06 76 ILE B N 1
ATOM 1819 C CA . ILE B 1 76 ? 22.186 12.445 10.221 1 91.06 76 ILE B CA 1
ATOM 1820 C C . ILE B 1 76 ? 23.515 12.894 9.617 1 91.06 76 ILE B C 1
ATOM 1822 O O . ILE B 1 76 ? 24.253 13.669 10.23 1 91.06 76 ILE B O 1
ATOM 1826 N N . LEU B 1 77 ? 23.822 12.543 8.394 1 91.8 77 LEU B N 1
ATOM 1827 C CA . LEU B 1 77 ? 25.098 12.809 7.739 1 91.8 77 LEU B CA 1
ATOM 1828 C C . LEU B 1 77 ? 25.207 14.276 7.337 1 91.8 77 LEU B C 1
ATOM 1830 O O . LEU B 1 77 ? 26.303 14.841 7.328 1 91.8 77 LEU B O 1
ATOM 1834 N N . ARG B 1 78 ? 24.102 14.768 7.046 1 90.58 78 ARG B N 1
ATOM 1835 C CA . ARG B 1 78 ? 24.107 16.148 6.573 1 90.58 78 ARG B CA 1
ATOM 1836 C C . ARG B 1 78 ? 24.557 17.103 7.673 1 90.58 78 ARG B C 1
ATOM 1838 O O . ARG B 1 78 ? 24.935 18.244 7.397 1 90.58 78 ARG B O 1
ATOM 1845 N N . LYS B 1 79 ? 24.484 16.676 8.868 1 91.68 79 LYS B N 1
ATOM 1846 C CA . LYS B 1 79 ? 24.914 17.494 9.999 1 91.68 79 LYS B CA 1
ATOM 1847 C C . LYS B 1 79 ? 26.436 17.582 10.066 1 91.68 79 LYS B C 1
ATOM 1849 O O . LYS B 1 79 ? 26.983 18.537 10.621 1 91.68 79 LYS B O 1
ATOM 1854 N N . THR B 1 80 ? 27.16 16.637 9.554 1 92.13 80 THR B N 1
ATOM 1855 C CA . THR B 1 80 ? 28.606 16.567 9.728 1 92.13 80 THR B CA 1
ATOM 1856 C C . THR B 1 80 ? 29.319 16.682 8.384 1 92.13 80 THR B C 1
ATOM 1858 O O . THR B 1 80 ? 30.459 17.147 8.317 1 92.13 80 THR B O 1
ATOM 1861 N N . ILE B 1 81 ? 28.717 16.142 7.384 1 91.97 81 ILE B N 1
ATOM 1862 C CA . ILE B 1 81 ? 29.326 16.125 6.059 1 91.97 81 ILE B CA 1
ATOM 1863 C C . ILE B 1 81 ? 28.715 17.226 5.196 1 91.97 81 ILE B C 1
ATOM 1865 O O . ILE B 1 81 ? 27.491 17.33 5.085 1 91.97 81 ILE B O 1
ATOM 1869 N N . LYS B 1 82 ? 29.523 18.042 4.559 1 89.49 82 LYS B N 1
ATOM 1870 C CA . LYS B 1 82 ? 29.049 19.241 3.874 1 89.49 82 LYS B CA 1
ATOM 1871 C C . LYS B 1 82 ? 28.659 18.931 2.431 1 89.49 82 LYS B C 1
ATOM 1873 O O . LYS B 1 82 ? 27.56 19.278 1.992 1 89.49 82 LYS B O 1
ATOM 1878 N N . PRO B 1 83 ? 29.582 18.189 1.63 1 90.75 83 PRO B N 1
ATOM 1879 C CA . PRO B 1 83 ? 29.203 17.976 0.232 1 90.75 83 PRO B CA 1
ATOM 1880 C C . PRO B 1 83 ? 28.029 17.011 0.079 1 90.75 83 PRO B C 1
ATOM 1882 O O . PRO B 1 83 ? 28.116 15.855 0.5 1 90.75 83 PRO B O 1
ATOM 1885 N N . LYS B 1 84 ? 26.962 17.454 -0.537 1 87.01 84 LYS B N 1
ATOM 1886 C CA . LYS B 1 84 ? 25.737 16.672 -0.679 1 87.01 84 LYS B CA 1
ATOM 1887 C C . LYS B 1 84 ? 25.993 15.388 -1.463 1 87.01 84 LYS B C 1
ATOM 1889 O O . LYS B 1 84 ? 25.413 14.343 -1.16 1 87.01 84 LYS B O 1
ATOM 1894 N N . LEU B 1 85 ? 26.88 15.531 -2.476 1 89.9 85 LEU B N 1
ATOM 1895 C CA . LEU B 1 85 ? 27.155 14.384 -3.334 1 89.9 85 LEU B CA 1
ATOM 1896 C C . LEU B 1 85 ? 27.758 13.236 -2.53 1 89.9 85 LEU B C 1
ATOM 1898 O O . LEU B 1 85 ? 27.469 12.067 -2.796 1 89.9 85 LEU B O 1
ATOM 1902 N N . ILE B 1 86 ? 28.578 13.58 -1.572 1 93.26 86 ILE B N 1
ATOM 1903 C CA . ILE B 1 86 ? 29.203 12.569 -0.727 1 93.26 86 ILE B CA 1
ATOM 1904 C C . ILE B 1 86 ? 28.148 11.918 0.165 1 93.26 86 ILE B C 1
ATOM 1906 O O . ILE B 1 86 ? 28.159 10.701 0.363 1 93.26 86 ILE B O 1
ATOM 1910 N N . ILE B 1 87 ? 27.242 12.657 0.647 1 93.52 87 ILE B N 1
ATOM 1911 C CA . ILE B 1 87 ? 26.176 12.145 1.501 1 93.52 87 ILE B CA 1
ATOM 1912 C C . ILE B 1 87 ? 25.301 11.176 0.709 1 93.52 87 ILE B C 1
ATOM 1914 O O . ILE B 1 87 ? 24.965 10.094 1.196 1 93.52 87 ILE B O 1
ATOM 1918 N N . TYR B 1 88 ? 24.977 11.618 -0.521 1 91.87 88 TYR B N 1
ATOM 1919 C CA . TYR B 1 88 ? 24.172 10.755 -1.377 1 91.87 88 TYR B CA 1
ATOM 1920 C C . TYR B 1 88 ? 24.883 9.434 -1.644 1 91.87 88 TYR B C 1
ATOM 1922 O O . TYR B 1 88 ? 24.262 8.369 -1.607 1 91.87 88 TYR B O 1
ATOM 1930 N N . ALA B 1 89 ? 26.17 9.527 -1.901 1 93.15 89 ALA B N 1
ATOM 1931 C CA . ALA B 1 89 ? 26.947 8.326 -2.198 1 93.15 89 ALA B CA 1
ATOM 1932 C C . ALA B 1 89 ? 27.008 7.399 -0.987 1 93.15 89 ALA B C 1
ATOM 1934 O O . ALA B 1 89 ? 26.793 6.191 -1.111 1 93.15 89 ALA B O 1
ATOM 1935 N N . ILE B 1 90 ? 27.242 7.946 0.152 1 94.2 90 ILE B N 1
ATOM 1936 C CA . ILE B 1 90 ? 27.346 7.144 1.367 1 94.2 90 ILE B CA 1
ATOM 1937 C C . ILE B 1 90 ? 25.992 6.515 1.687 1 94.2 90 ILE B C 1
ATOM 1939 O O . ILE B 1 90 ? 25.912 5.326 2.003 1 94.2 90 ILE B O 1
ATOM 1943 N N . THR B 1 91 ? 24.955 7.321 1.629 1 94.4 91 THR B N 1
ATOM 1944 C CA . THR B 1 91 ? 23.615 6.821 1.914 1 94.4 91 THR B CA 1
ATOM 1945 C C . THR B 1 91 ? 23.245 5.69 0.958 1 94.4 91 THR B C 1
ATOM 1947 O O . THR B 1 91 ? 22.683 4.676 1.376 1 94.4 91 THR B O 1
ATOM 1950 N N . PHE B 1 92 ? 23.576 5.841 -0.301 1 95.48 92 PHE B N 1
ATOM 1951 C CA . PHE B 1 92 ? 23.301 4.817 -1.301 1 95.48 92 PHE B CA 1
ATOM 1952 C C . PHE B 1 92 ? 24.009 3.513 -0.949 1 95.48 92 PHE B C 1
ATOM 1954 O O . PHE B 1 92 ? 23.387 2.449 -0.931 1 95.48 92 PHE B O 1
ATOM 1961 N N . VAL B 1 93 ? 25.305 3.62 -0.649 1 94.73 93 VAL B N 1
ATOM 1962 C CA . VAL B 1 93 ? 26.119 2.434 -0.402 1 94.73 93 VAL B CA 1
ATOM 1963 C C . VAL B 1 93 ? 25.602 1.701 0.834 1 94.73 93 VAL B C 1
ATOM 1965 O O . VAL B 1 93 ? 25.442 0.478 0.817 1 94.73 93 VAL B O 1
ATOM 1968 N N . ILE B 1 94 ? 25.29 2.393 1.87 1 95.16 94 ILE B N 1
ATOM 1969 C CA . ILE B 1 94 ? 24.848 1.79 3.122 1 95.16 94 ILE B CA 1
ATOM 1970 C C . ILE B 1 94 ? 23.497 1.107 2.918 1 95.16 94 ILE B C 1
ATOM 1972 O O . ILE B 1 94 ? 23.314 -0.049 3.305 1 95.16 94 ILE B O 1
ATOM 1976 N N . THR B 1 95 ? 22.575 1.794 2.302 1 95.36 95 THR B N 1
ATOM 1977 C CA . THR B 1 95 ? 21.237 1.238 2.133 1 95.36 95 THR B CA 1
ATOM 1978 C C . THR B 1 95 ? 21.244 0.116 1.098 1 95.36 95 THR B C 1
ATOM 1980 O O . THR B 1 95 ? 20.519 -0.871 1.24 1 95.36 95 THR B O 1
ATOM 1983 N N . TRP B 1 96 ? 22.022 0.254 0.034 1 95.51 96 TRP B N 1
ATOM 1984 C CA . TRP B 1 96 ? 22.184 -0.81 -0.951 1 95.51 96 TRP B CA 1
ATOM 1985 C C . TRP B 1 96 ? 22.765 -2.064 -0.307 1 95.51 96 TRP B C 1
ATOM 1987 O O . TRP B 1 96 ? 22.314 -3.178 -0.585 1 95.51 96 TRP B O 1
ATOM 1997 N N . ALA B 1 97 ? 23.779 -1.896 0.575 1 94.87 97 ALA B N 1
ATOM 1998 C CA . ALA B 1 97 ? 24.376 -3.019 1.293 1 94.87 97 ALA B CA 1
ATOM 1999 C C . ALA B 1 97 ? 23.343 -3.725 2.166 1 94.87 97 ALA B C 1
ATOM 2001 O O . ALA B 1 97 ? 23.303 -4.957 2.22 1 94.87 97 ALA B O 1
ATOM 2002 N N . LEU B 1 98 ? 22.529 -2.973 2.812 1 95.26 98 LEU B N 1
ATOM 2003 C CA . LEU B 1 98 ? 21.476 -3.546 3.644 1 95.26 98 LEU B CA 1
ATOM 2004 C C . LEU B 1 98 ? 20.523 -4.393 2.808 1 95.26 98 LEU B C 1
ATOM 2006 O O . LEU B 1 98 ? 20.08 -5.456 3.25 1 95.26 98 LEU B O 1
ATOM 2010 N N . LEU B 1 99 ? 20.195 -3.936 1.657 1 94.11 99 LEU B N 1
ATOM 2011 C CA . LEU B 1 99 ? 19.316 -4.67 0.754 1 94.11 99 LEU B CA 1
ATOM 2012 C C . LEU B 1 99 ? 19.966 -5.973 0.301 1 94.11 99 LEU B C 1
ATOM 2014 O O . LEU B 1 99 ? 19.307 -7.014 0.242 1 94.11 99 LEU B O 1
ATOM 2018 N N . LEU B 1 100 ? 21.268 -5.917 -0.014 1 93.63 100 LEU B N 1
ATOM 2019 C CA . LEU B 1 100 ? 21.981 -7.111 -0.457 1 93.63 100 LEU B CA 1
ATOM 2020 C C . LEU B 1 100 ? 22.094 -8.127 0.675 1 93.63 100 LEU B C 1
ATOM 2022 O O . LEU B 1 100 ? 22.034 -9.335 0.438 1 93.63 100 LEU B O 1
ATOM 2026 N N . ILE B 1 101 ? 22.3 -7.637 1.884 1 93.26 101 ILE B N 1
ATOM 2027 C CA . ILE B 1 101 ? 22.326 -8.516 3.048 1 93.26 101 ILE B CA 1
ATOM 2028 C C . ILE B 1 101 ? 20.971 -9.201 3.208 1 93.26 101 ILE B C 1
ATOM 2030 O O . ILE B 1 101 ? 20.904 -10.407 3.457 1 93.26 101 ILE B O 1
ATOM 2034 N N . 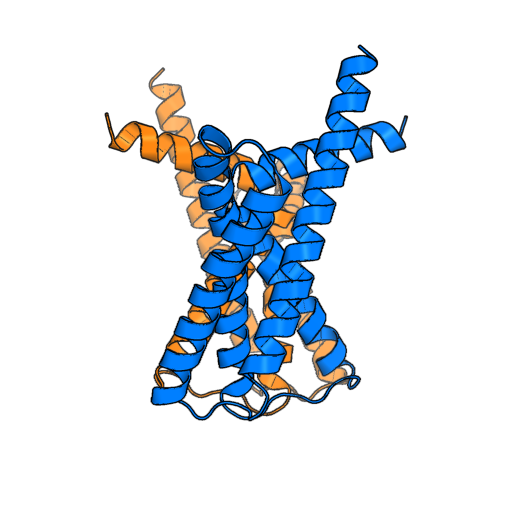TYR B 1 102 ? 19.909 -8.464 3.045 1 91.49 102 TYR B N 1
ATOM 2035 C CA . TYR B 1 102 ? 18.564 -9.025 3.106 1 91.49 102 TYR B CA 1
ATOM 2036 C C . TYR B 1 102 ? 18.388 -10.132 2.074 1 91.49 102 TYR B C 1
ATOM 2038 O O . TYR B 1 102 ? 17.88 -11.21 2.393 1 91.49 102 TYR B O 1
ATOM 2046 N N . LEU B 1 103 ? 18.758 -9.848 0.823 1 90.77 103 LEU B N 1
ATOM 2047 C CA . LEU B 1 103 ? 18.614 -10.832 -0.244 1 90.77 103 LEU B CA 1
ATOM 2048 C C . LEU B 1 103 ? 19.488 -12.053 0.02 1 90.77 103 LEU B C 1
ATOM 2050 O O . LEU B 1 103 ? 19.074 -13.186 -0.238 1 90.77 103 LEU B O 1
ATOM 2054 N N . TRP B 1 104 ? 20.683 -11.774 0.519 1 89.58 104 TRP B N 1
ATOM 2055 C CA . TRP B 1 104 ? 21.594 -12.869 0.836 1 89.58 104 TRP B CA 1
ATOM 2056 C C . TRP B 1 104 ? 21.003 -13.774 1.912 1 89.58 104 TRP B C 1
ATOM 2058 O O . TRP B 1 104 ? 21.037 -15 1.787 1 89.58 104 TRP B O 1
ATOM 2068 N N . ILE B 1 105 ? 20.411 -13.232 2.927 1 88.31 105 ILE B N 1
ATOM 2069 C CA . ILE B 1 105 ? 19.786 -13.99 4.005 1 88.31 105 ILE B CA 1
ATOM 2070 C C . ILE B 1 105 ? 18.637 -14.827 3.449 1 88.31 105 ILE B C 1
ATOM 2072 O O . ILE B 1 105 ? 18.504 -16.008 3.78 1 88.31 105 ILE B O 1
ATOM 2076 N N . ASN B 1 106 ? 17.838 -14.254 2.605 1 85.32 106 ASN B N 1
ATOM 2077 C CA . ASN B 1 106 ? 16.728 -14.98 1.997 1 85.32 106 ASN B CA 1
ATOM 2078 C C . ASN B 1 106 ? 17.222 -16.142 1.139 1 85.32 106 ASN B C 1
ATOM 2080 O O . ASN B 1 106 ? 16.584 -17.195 1.087 1 85.32 106 ASN B O 1
ATOM 2084 N N . GLY B 1 107 ? 18.34 -15.939 0.48 1 85.37 107 GLY B N 1
ATOM 2085 C CA . GLY B 1 107 ? 18.905 -16.949 -0.401 1 85.37 107 GLY B CA 1
ATOM 2086 C C . GLY B 1 107 ? 19.35 -18.2 0.332 1 85.37 107 GLY B C 1
ATOM 2087 O O . GLY B 1 107 ? 19.513 -19.258 -0.278 1 85.37 107 GLY B O 1
ATOM 2088 N N . ILE B 1 108 ? 19.508 -18.105 1.637 1 87.61 108 ILE B N 1
ATOM 2089 C CA . ILE B 1 108 ? 19.869 -19.261 2.451 1 87.61 108 ILE B CA 1
ATOM 2090 C C . ILE B 1 108 ? 18.646 -20.155 2.647 1 87.61 108 ILE B C 1
ATOM 2092 O O . ILE B 1 108 ? 18.776 -21.375 2.772 1 87.61 108 ILE B O 1
ATOM 2096 N N . PHE B 1 109 ? 17.462 -19.601 2.601 1 81.62 109 PHE B N 1
ATOM 2097 C CA . PHE B 1 109 ? 16.261 -20.335 2.983 1 81.62 109 PHE B CA 1
ATOM 2098 C C . PHE B 1 109 ? 15.412 -20.657 1.759 1 81.62 109 PHE B C 1
ATOM 2100 O O . PHE B 1 109 ? 14.634 -21.613 1.771 1 81.62 109 PHE B O 1
ATOM 2107 N N . ILE B 1 110 ? 15.518 -19.822 0.781 1 79.92 110 ILE B N 1
ATOM 2108 C CA . ILE B 1 110 ? 14.682 -20.001 -0.4 1 79.92 110 ILE B CA 1
ATOM 2109 C C . ILE B 1 110 ? 15.536 -19.884 -1.66 1 79.92 110 ILE B C 1
ATOM 2111 O O . ILE B 1 110 ? 16.541 -19.168 -1.673 1 79.92 110 ILE B O 1
ATOM 2115 N N . GLU B 1 111 ? 15.12 -20.626 -2.648 1 82.79 111 GLU B N 1
ATOM 2116 C CA . GLU B 1 111 ? 15.795 -20.523 -3.939 1 82.79 111 GLU B CA 1
ATOM 2117 C C . GLU B 1 111 ? 15.471 -19.2 -4.626 1 82.79 111 GLU B C 1
ATOM 2119 O O . GLU B 1 111 ? 14.308 -18.914 -4.918 1 82.79 111 GLU B O 1
ATOM 2124 N N . LEU B 1 112 ? 16.449 -18.482 -4.892 1 81.29 112 LEU B N 1
ATOM 2125 C CA . LEU B 1 112 ? 16.272 -17.187 -5.54 1 81.29 112 LEU B CA 1
ATOM 2126 C C . LEU B 1 112 ? 16.477 -17.301 -7.047 1 81.29 112 LEU B C 1
ATOM 2128 O O . LEU B 1 112 ? 17.174 -18.203 -7.516 1 81.29 112 LEU B O 1
ATOM 2132 N N . HIS B 1 113 ? 15.725 -16.441 -7.761 1 82.47 113 HIS B N 1
ATOM 2133 C CA . HIS B 1 113 ? 16.01 -16.306 -9.185 1 82.47 113 HIS B CA 1
ATOM 2134 C C . HIS B 1 113 ? 17.48 -15.977 -9.425 1 82.47 113 HIS B C 1
ATOM 2136 O O . HIS B 1 113 ? 18.086 -15.227 -8.656 1 82.47 113 HIS B O 1
ATOM 2142 N N . PRO B 1 114 ? 18.089 -16.534 -10.438 1 85.19 114 PRO B N 1
ATOM 2143 C CA . PRO B 1 114 ? 19.512 -16.31 -10.701 1 85.19 114 PRO B CA 1
ATOM 2144 C C . PRO B 1 114 ? 19.864 -14.828 -10.817 1 85.19 114 PRO B C 1
ATOM 2146 O O . PRO B 1 114 ? 20.981 -14.427 -10.48 1 85.19 114 PRO B O 1
ATOM 2149 N N . ASP B 1 115 ? 18.877 -14.039 -11.196 1 86.87 115 ASP B N 1
ATOM 2150 C CA . ASP B 1 115 ? 19.136 -12.617 -11.401 1 86.87 115 ASP B CA 1
ATOM 2151 C C . ASP B 1 115 ? 18.588 -11.786 -10.243 1 86.87 115 ASP B C 1
ATOM 2153 O O . ASP B 1 115 ? 18.432 -10.569 -10.364 1 86.87 115 ASP B O 1
ATOM 2157 N N . ALA B 1 116 ? 18.376 -12.425 -9.165 1 86.08 116 ALA B N 1
ATOM 2158 C CA . ALA B 1 116 ? 17.696 -11.745 -8.066 1 86.08 116 ALA B CA 1
ATOM 2159 C C . ALA B 1 116 ? 18.512 -10.555 -7.569 1 86.08 116 ALA B C 1
ATOM 2161 O O . ALA B 1 116 ? 17.973 -9.463 -7.375 1 86.08 116 ALA B O 1
ATOM 2162 N N . PHE B 1 117 ? 19.902 -10.761 -7.434 1 88.27 117 PHE B N 1
ATOM 2163 C CA . PHE B 1 117 ? 20.778 -9.707 -6.935 1 88.27 117 PHE B CA 1
ATOM 2164 C C . PHE B 1 117 ? 20.845 -8.548 -7.922 1 88.27 117 PHE B C 1
ATOM 2166 O O . PHE B 1 117 ? 20.766 -7.383 -7.526 1 88.27 117 PHE B O 1
ATOM 2173 N N . LYS B 1 118 ? 20.961 -8.878 -9.187 1 90.52 118 LYS B N 1
ATOM 2174 C CA . LYS B 1 118 ? 21.002 -7.858 -10.231 1 90.52 118 LYS B CA 1
ATOM 2175 C C . LYS B 1 118 ? 19.672 -7.115 -10.326 1 90.52 118 LYS B C 1
ATOM 2177 O O . LYS B 1 118 ? 19.647 -5.886 -10.419 1 90.52 118 LYS B O 1
ATOM 2182 N N . ASP B 1 119 ? 18.586 -7.772 -10.242 1 85.98 119 ASP B N 1
ATOM 2183 C CA . ASP B 1 119 ? 17.258 -7.178 -10.356 1 85.98 119 ASP B CA 1
ATOM 2184 C C . ASP B 1 119 ? 16.973 -6.24 -9.186 1 85.98 119 ASP B C 1
ATOM 2186 O O . ASP B 1 119 ? 16.478 -5.128 -9.381 1 85.98 119 ASP B O 1
ATOM 2190 N N . LEU B 1 120 ? 17.285 -6.742 -8.013 1 90.26 120 LEU B N 1
ATOM 2191 C CA . LEU B 1 120 ? 17.06 -5.926 -6.825 1 90.26 120 LEU B CA 1
ATOM 2192 C C . LEU B 1 120 ? 17.938 -4.679 -6.849 1 90.26 120 LEU B C 1
ATOM 2194 O O . LEU B 1 120 ? 17.489 -3.591 -6.482 1 90.26 120 LEU B O 1
ATOM 2198 N N . SER B 1 121 ? 19.182 -4.85 -7.314 1 91.19 121 SER B N 1
ATOM 2199 C CA . SER B 1 121 ? 20.11 -3.727 -7.402 1 91.19 121 SER B CA 1
ATOM 2200 C C . SER B 1 121 ? 19.622 -2.684 -8.402 1 91.19 121 SER B C 1
ATOM 2202 O O . SER B 1 121 ? 19.644 -1.485 -8.117 1 91.19 121 SER B O 1
ATOM 2204 N N . ARG B 1 122 ? 19.207 -3.173 -9.502 1 90.63 122 ARG B N 1
ATOM 2205 C CA . ARG B 1 122 ? 18.696 -2.261 -10.521 1 90.63 122 ARG B CA 1
ATOM 2206 C C . ARG B 1 122 ? 17.458 -1.523 -10.024 1 90.63 122 ARG B C 1
ATOM 2208 O O . ARG B 1 122 ? 17.341 -0.308 -10.197 1 90.63 122 ARG B O 1
ATOM 2215 N N . SER B 1 123 ? 16.554 -2.251 -9.449 1 89.48 123 SER B N 1
ATOM 2216 C CA . SER B 1 123 ? 15.336 -1.645 -8.92 1 89.48 123 SER B CA 1
ATOM 2217 C C . SER B 1 123 ? 15.656 -0.61 -7.846 1 89.48 123 SER B C 1
ATOM 2219 O O . SER B 1 123 ? 15.075 0.477 -7.832 1 89.48 123 SER B O 1
ATOM 2221 N N . TYR B 1 124 ? 16.553 -0.918 -7.032 1 93.33 124 TYR B N 1
ATOM 2222 C CA . TYR B 1 124 ? 16.917 -0.005 -5.954 1 93.33 124 TYR B CA 1
ATOM 2223 C C . TYR B 1 124 ? 17.56 1.261 -6.506 1 93.33 124 TYR B C 1
ATOM 2225 O O . TYR B 1 124 ? 17.244 2.369 -6.065 1 93.33 124 TYR B O 1
ATOM 2233 N N . ALA B 1 125 ? 18.491 1.059 -7.444 1 92.06 125 ALA B N 1
ATOM 2234 C CA . ALA B 1 125 ? 19.162 2.206 -8.052 1 92.06 125 ALA B CA 1
ATOM 2235 C C . ALA B 1 125 ? 18.155 3.142 -8.714 1 92.06 125 ALA B C 1
ATOM 2237 O O . ALA B 1 125 ? 18.249 4.364 -8.575 1 92.06 125 ALA B O 1
ATOM 2238 N N . PHE B 1 126 ? 17.266 2.574 -9.402 1 90.99 126 PHE B N 1
ATOM 2239 C CA . PHE B 1 126 ? 16.231 3.36 -10.063 1 90.99 126 PHE B CA 1
ATOM 2240 C C . PHE B 1 126 ? 15.396 4.123 -9.042 1 90.99 126 PHE B C 1
ATOM 2242 O O . PHE B 1 126 ? 15.185 5.329 -9.181 1 90.99 126 PHE B O 1
ATOM 2249 N N . MET B 1 127 ? 15.054 3.484 -8.001 1 90.67 127 MET B N 1
ATOM 2250 C CA . MET B 1 127 ? 14.201 4.1 -6.988 1 90.67 127 MET B CA 1
ATOM 2251 C C . MET B 1 127 ? 14.96 5.176 -6.219 1 90.67 127 MET B C 1
ATOM 2253 O O . MET B 1 127 ? 14.397 6.22 -5.886 1 90.67 127 MET B O 1
ATOM 2257 N N . TYR B 1 128 ? 16.136 4.87 -5.912 1 93.18 128 TYR B N 1
ATOM 2258 C CA . TYR B 1 128 ? 16.977 5.841 -5.221 1 93.18 128 TYR B CA 1
ATOM 2259 C C . TYR B 1 128 ? 17.127 7.115 -6.044 1 93.18 128 TYR B C 1
ATOM 2261 O O . TYR B 1 128 ? 17.006 8.222 -5.514 1 93.18 128 TYR B O 1
ATOM 2269 N N . GLY B 1 129 ? 17.384 6.919 -7.37 1 91.09 129 GLY B N 1
ATOM 2270 C CA . GLY B 1 129 ? 17.465 8.063 -8.265 1 91.09 129 GLY B CA 1
ATOM 2271 C C . GLY B 1 129 ? 16.166 8.842 -8.357 1 91.09 129 GLY B C 1
ATOM 2272 O O . GLY B 1 129 ? 16.173 10.074 -8.344 1 91.09 129 GLY B O 1
ATOM 2273 N N . LEU B 1 130 ? 15.075 8.1 -8.443 1 88.68 130 LEU B N 1
ATOM 2274 C CA . LEU B 1 130 ? 13.761 8.728 -8.531 1 88.68 130 LEU B CA 1
ATOM 2275 C C . LEU B 1 130 ? 13.46 9.538 -7.274 1 88.68 130 LEU B C 1
ATOM 2277 O O . LEU B 1 130 ? 12.985 10.672 -7.361 1 88.68 130 LEU B O 1
ATOM 2281 N N . LEU B 1 131 ? 13.734 8.944 -6.127 1 85.35 131 LEU B N 1
ATOM 2282 C CA . LEU B 1 131 ? 13.518 9.65 -4.869 1 85.35 131 LEU B CA 1
ATOM 2283 C C . LEU B 1 131 ? 14.384 10.903 -4.793 1 85.35 131 LEU B C 1
ATOM 2285 O O . LEU B 1 131 ? 13.916 11.962 -4.37 1 85.35 131 LEU B O 1
ATOM 2289 N N . GLY B 1 132 ? 15.622 10.813 -5.169 1 83.83 132 GLY B N 1
ATOM 2290 C CA . GLY B 1 132 ? 16.506 11.967 -5.221 1 83.83 132 GLY B CA 1
ATOM 2291 C C . GLY B 1 132 ? 15.998 13.067 -6.133 1 83.83 132 GLY B C 1
ATOM 2292 O O . GLY B 1 132 ? 16.063 14.248 -5.785 1 83.83 132 GLY B O 1
ATOM 2293 N N . ALA B 1 133 ? 15.514 12.648 -7.272 1 85.91 133 ALA B N 1
ATOM 2294 C CA . ALA B 1 133 ? 14.962 13.614 -8.218 1 85.91 133 ALA B CA 1
ATOM 2295 C C . ALA B 1 133 ? 13.764 14.346 -7.618 1 85.91 133 ALA B C 1
ATOM 2297 O O . ALA B 1 133 ? 13.639 15.564 -7.759 1 85.91 133 ALA B O 1
ATOM 2298 N N . VAL B 1 134 ? 12.908 13.611 -6.976 1 79.27 134 VAL B N 1
ATOM 2299 C CA . VAL B 1 134 ? 11.721 14.201 -6.364 1 79.27 134 VAL B CA 1
ATOM 2300 C C . VAL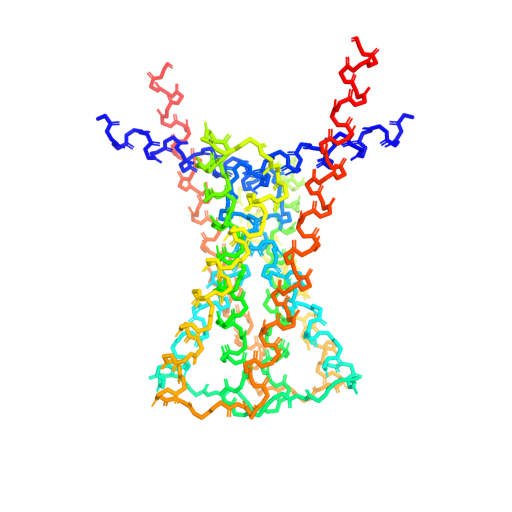 B 1 134 ? 12.138 15.206 -5.293 1 79.27 134 VAL B C 1
ATOM 2302 O O . VAL B 1 134 ? 11.589 16.308 -5.221 1 79.27 134 VAL B O 1
ATOM 2305 N N . ILE B 1 135 ? 13.063 14.842 -4.515 1 77.38 135 ILE B N 1
ATOM 2306 C CA . ILE B 1 135 ? 13.543 15.718 -3.453 1 77.38 135 ILE B CA 1
ATOM 2307 C C . ILE B 1 135 ? 14.198 16.956 -4.062 1 77.38 135 ILE B C 1
ATOM 2309 O O . ILE B 1 135 ? 13.98 18.076 -3.593 1 77.38 135 ILE B O 1
ATOM 2313 N N . PHE B 1 136 ? 14.962 16.759 -5.089 1 79.59 136 PHE B N 1
ATOM 2314 C CA . PHE B 1 136 ? 15.642 17.851 -5.774 1 79.59 136 PHE B CA 1
ATOM 2315 C C . PHE B 1 136 ? 14.636 18.855 -6.324 1 79.59 136 PHE B C 1
ATOM 2317 O O . PHE B 1 136 ? 14.786 20.063 -6.128 1 79.59 136 PHE B O 1
ATOM 2324 N N . VAL B 1 137 ? 13.664 18.345 -6.982 1 79.2 137 VAL B N 1
ATOM 2325 C CA . VAL B 1 137 ? 12.639 19.195 -7.579 1 79.2 137 VAL B CA 1
ATOM 2326 C C . VAL B 1 137 ? 11.859 19.913 -6.481 1 79.2 137 VAL B C 1
ATOM 2328 O O . VAL B 1 137 ? 11.57 21.107 -6.595 1 79.2 137 VAL B O 1
ATOM 2331 N N . SER B 1 138 ? 11.513 19.184 -5.447 1 73.72 138 SER B N 1
ATOM 2332 C CA . SER B 1 138 ? 10.763 19.76 -4.335 1 73.72 138 SER B CA 1
ATOM 2333 C C . SER B 1 138 ? 11.541 20.89 -3.67 1 73.72 138 SER B C 1
ATOM 2335 O O . SER B 1 138 ? 10.967 21.922 -3.318 1 73.72 138 SER B O 1
ATOM 2337 N N . ASP B 1 139 ? 12.825 20.705 -3.492 1 75.06 139 ASP B N 1
ATOM 2338 C CA . ASP B 1 139 ? 13.679 21.722 -2.884 1 75.06 139 ASP B CA 1
ATOM 2339 C C . ASP B 1 139 ? 13.78 22.958 -3.775 1 75.06 139 ASP B C 1
ATOM 2341 O O . ASP B 1 139 ? 13.782 24.087 -3.28 1 75.06 139 ASP B O 1
ATOM 2345 N N . ARG B 1 140 ? 13.844 22.725 -5.007 1 78.23 140 ARG B N 1
ATOM 2346 C CA . ARG B 1 140 ? 13.944 23.831 -5.954 1 78.23 140 ARG B CA 1
ATOM 2347 C C . ARG B 1 140 ? 12.655 24.645 -5.983 1 78.23 140 ARG B C 1
ATOM 2349 O O . ARG B 1 140 ? 12.692 25.874 -6.068 1 78.23 140 ARG B O 1
ATOM 2356 N N . THR B 1 141 ? 11.594 23.952 -5.905 1 70.96 141 THR B N 1
ATOM 2357 C CA . THR B 1 141 ? 10.302 24.628 -5.94 1 70.96 141 THR B CA 1
ATOM 2358 C C . THR B 1 141 ? 10.083 25.443 -4.669 1 70.96 141 THR B C 1
ATOM 2360 O O . THR B 1 141 ? 9.563 26.559 -4.722 1 70.96 141 THR B O 1
ATOM 2363 N N . LYS B 1 142 ? 10.419 24.951 -3.543 1 71.46 142 LYS B N 1
ATOM 2364 C CA . LYS B 1 142 ? 10.305 25.669 -2.277 1 71.46 142 LYS B CA 1
ATOM 2365 C C . LYS B 1 142 ? 11.172 26.924 -2.276 1 71.46 142 LYS B C 1
ATOM 2367 O O . LYS B 1 142 ? 10.747 27.979 -1.799 1 71.46 142 LYS B O 1
ATOM 2372 N N . LYS B 1 143 ? 12.328 26.832 -2.769 1 76.47 143 LYS B N 1
ATOM 2373 C CA . LYS B 1 143 ? 13.236 27.973 -2.848 1 76.47 143 LYS B CA 1
ATOM 2374 C C . LYS B 1 143 ? 12.685 29.051 -3.777 1 76.47 143 LYS B C 1
ATOM 2376 O O . LYS B 1 143 ? 12.791 30.244 -3.485 1 76.47 143 LYS B O 1
ATOM 2381 N N . ARG B 1 144 ? 12.081 28.571 -4.793 1 76.73 144 ARG B N 1
ATOM 2382 C CA . ARG B 1 144 ? 11.512 29.51 -5.754 1 76.73 144 ARG B CA 1
ATOM 2383 C C . ARG B 1 144 ? 10.351 30.286 -5.141 1 76.73 144 ARG B C 1
ATOM 2385 O O . ARG B 1 144 ? 10.22 31.492 -5.357 1 76.73 144 ARG B O 1
ATOM 2392 N N . VAL B 1 145 ? 9.548 29.636 -4.369 1 68.38 145 VAL B N 1
ATOM 2393 C CA . VAL B 1 145 ? 8.397 30.269 -3.734 1 68.38 145 VAL B CA 1
ATOM 2394 C C . VAL B 1 145 ? 8.871 31.233 -2.649 1 68.38 145 VAL B C 1
ATOM 2396 O O . VAL B 1 145 ? 8.326 32.33 -2.502 1 68.38 145 VAL B O 1
ATOM 2399 N N . LYS B 1 146 ? 9.826 30.888 -1.885 1 72.91 146 LYS B N 1
ATOM 2400 C CA . LYS B 1 146 ? 10.374 31.744 -0.837 1 72.91 146 LYS B CA 1
ATOM 2401 C C . LYS B 1 146 ? 11.015 32.996 -1.429 1 72.91 146 LYS B C 1
ATOM 2403 O O . LYS B 1 146 ? 10.904 34.085 -0.861 1 72.91 146 LYS B O 1
ATOM 2408 N N . ASN B 1 147 ? 11.642 32.78 -2.495 1 72.21 147 ASN B N 1
ATOM 2409 C CA . ASN B 1 147 ? 12.292 33.926 -3.121 1 72.21 147 ASN B CA 1
ATOM 2410 C C . ASN B 1 147 ? 11.276 34.864 -3.766 1 72.21 147 ASN B C 1
ATOM 2412 O O . ASN B 1 147 ? 11.56 36.046 -3.973 1 72.21 147 ASN B O 1
ATOM 2416 N N . LYS B 1 148 ? 10.11 34.273 -4.017 1 73.87 148 LYS B N 1
ATOM 2417 C CA . LYS B 1 148 ? 9.084 35.11 -4.632 1 73.87 148 LYS B CA 1
ATOM 2418 C C . LYS B 1 148 ? 8.292 35.876 -3.576 1 73.87 148 LYS B C 1
ATOM 2420 O O . LYS B 1 148 ? 7.702 36.918 -3.868 1 73.87 148 LYS B O 1
ATOM 2425 N N . ASN B 1 149 ? 8.238 35.444 -2.409 1 56.87 149 ASN B N 1
ATOM 2426 C CA . ASN B 1 149 ? 7.602 36.222 -1.351 1 56.87 149 ASN B CA 1
ATOM 2427 C C . ASN B 1 149 ? 8.615 37.086 -0.605 1 56.87 149 AS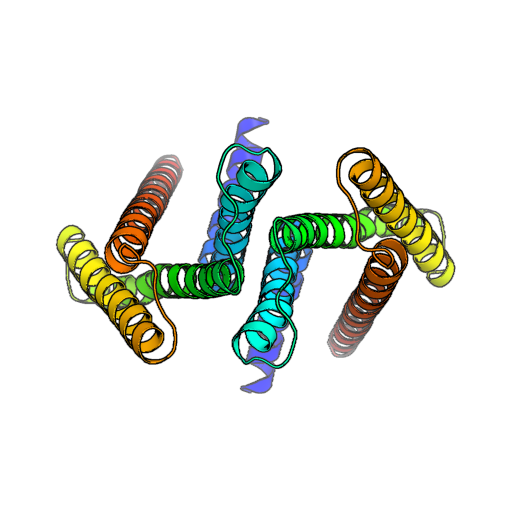N B C 1
ATOM 2429 O O . ASN B 1 149 ? 9.701 36.617 -0.258 1 56.87 149 ASN B O 1
#

Solvent-accessible surface area (backbone atoms only — not comparable to full-atom values): 16202 Å² total; per-residue (Å²): 117,71,67,56,55,52,50,47,51,51,48,52,45,49,52,52,35,66,70,33,62,68,57,40,31,21,45,52,40,43,54,54,49,48,64,54,32,53,42,33,75,71,65,75,40,83,68,55,62,68,64,42,56,43,54,50,50,54,48,47,48,51,51,39,46,44,58,57,51,33,54,55,52,40,57,59,42,56,74,77,46,79,61,61,69,58,46,53,50,50,37,48,53,54,43,52,48,52,51,50,51,53,52,53,57,47,51,76,78,40,91,65,61,95,53,44,70,60,50,51,49,51,53,46,52,51,48,53,51,50,51,49,48,52,52,51,52,52,53,52,50,53,52,51,54,54,71,69,100,115,71,67,55,55,52,50,47,51,50,47,52,46,48,52,52,34,66,71,33,61,68,56,40,31,21,46,51,42,45,54,54,50,48,65,53,33,53,43,33,74,71,65,75,40,84,69,53,61,69,64,42,56,45,54,51,50,54,48,46,47,51,51,40,46,44,58,57,49,32,54,54,54,39,58,60,41,57,75,78,46,80,61,62,69,57,44,53,51,52,38,48,52,54,43,50,49,52,51,50,50,51,52,52,57,47,50,75,80,39,89,64,61,93,54,46,69,60,49,50,48,50,53,47,53,52,49,52,51,50,52,50,50,51,50,51,52,52,53,52,50,52,52,52,52,53,70,69,100

Organism: NCBI:txid1720316

Foldseek 3Di:
DVVVVVVVVVLVVVVVCLVDLVNVLVVQLVVVLCVVPVCCVVVNDPDDDDCVNVVVSVLSSLLSSLLSVLVVQLVVVVVPPPDSVVSLVVSLVVSLVVSVVVVVVVVVPDPDDPCRNVVSSVVSVVVNVVVVVVVVVSVVVVVVVVVVD/DVVVVVVVVVLVVVVVCLVDLVNVLVVQLVVVLCVVPVCCVVVNDPDDDDCVNVVVSVLSSLLSSLLSVLVVQLVVCVVPPPDSVVSLVVSLVVSLVVSVVVVVVVVVPDPDDPCRNVVSSVVSVVVNVVVVVVVVVSVVVVVVVVVVD

Sequence (298 aa):
MKTNKFKGKVEKLYSKILSNKLITVCILFTIFTLLDTIPILLGLWPAKTGIGPYVHLLSRFILHSILISGLFIFDILRKTIKPKLIIYAITFVITWALLLIYLWINGIFIELHPDAFKDLSRSYAFMYGLLGAVIFVSDRTKKRVKNKNMKTNKFKGKVEKLYSKILSNKLITVCILFTIFTLLDTIPILLGLWPAKTGIGPYVHLLSRFILHSILISGLFIFDILRKTIKPKLIIYAITFVITWALLLIYLWINGIFIELHPDAFKDLSRSYAFMYGLLGAVIFVSDRTKKRVKNKN

Radius of gyration: 21.92 Å; Cα contacts (8 Å, |Δi|>4): 158; chains: 2; bounding box: 60×58×51 Å